Protein AF-A0A0A9XAF5-F1 (afdb_monomer_lite)

pLDDT: mean 71.27, std 23.62, range [24.81, 97.31]

Sequence (304 aa):
MGRDKKPELSSKPEKKDPKNDGVKITPSPKQASTSGTVNPAINHHNRAESVKTTGNSDVKIVGDQNMKDVVRELIDRNIALEVRSLAQQVAANNLTSRNYDSDDEDMSCGHWCEYVIVVVLSSILLVASLVLVLFWCLYYRKGYAWNDNLAQQFNLHPTLMITGFVFFSGFSMLLYRISRCCRRIYVKLLHTLFHTLAIPCVVLGFMAVLDFHNLADPPIPNFYSIHSWMGFVTMGSSLFSSWWASSVSCCFCAATALLLASEPLWSPFTPHSASPPSCWPLPPASPVSLRKPTPVWELEVFRN

Radius of gyration: 43.0 Å; chains: 1; bounding box: 98×84×115 Å

InterPro domains:
  IPR006593 Cytochrome b561/ferric reductase, transmembrane domain [PF03188] (156-250)
  IPR006593 Cytochrome b561/ferric reductase, transmembrane domain [PS50939] (121-304)
  IPR006593 Cytochrome b561/ferric reductase, transmembrane domain [SM00665] (156-262)
  IPR043205 Cytochrome b561/Cytochrome b reductase 1-like [PTHR10106] (116-252)

Foldseek 3Di:
DDDDDDDDDDDDDDDDDDDDDDDDDDDDDDDDDDDDDDDDDDDDDDDDDDDPPPPDVVVVVVVVVVVVVVVVVVVVVVVVVVVVVVVVVVVVVVVVVVVVVVVVVPCPPVNVVVLVCVLVVLLCVLVVQLVVLQCCLVPVQVAADCPPDLSRLLSLQVNLCSVQVPNLQSVLVSLVVVVPVDDVVVNVVSSLVSLVVSLVSLVSSVVSVVVSQCPDVVRHDPPPDPVNVVSVVVSVVSVVVNVVVVVVVVVVVVVVVVVVVPPDPPDDDDDDDDDDDDDDDDDDDDDDDPPDDDDPDPPPDPDD

Secondary structure (DSSP, 8-state):
-----------------------------------------------------TTSHHHHHHHHHHHHHHHHHHHHHHHHHHHHHHHHHHHHHHHHHHHHHHHHH---HHHHHHHHHHHHHHHHHHHHHHHHHHHIIIIIS----SSS-HHHHHHHHHHHHIIIIIIIHHHHHHHHHHTTTS-HHHHHHHHHHHHHHHHHHHHHHHHHHHHHHHHSSSPPPTT-SHHHHHHHHHHHHHHHHHHHHHHHHHHHHHHHHHHHHHS-S------------PPPPPPPPP-----------SS-SS--

Organism: Lygus hesperus (NCBI:txid30085)

Structure (mmCIF, N/CA/C/O backbone):
data_AF-A0A0A9XAF5-F1
#
_entry.id   AF-A0A0A9XAF5-F1
#
loop_
_atom_site.group_PDB
_atom_site.id
_atom_site.type_symbol
_atom_site.label_atom_id
_atom_site.label_alt_id
_atom_site.label_comp_id
_atom_site.label_asym_id
_atom_site.label_entity_id
_atom_site.label_seq_id
_atom_site.pdbx_PDB_ins_code
_atom_site.Cartn_x
_atom_site.Cartn_y
_atom_site.Cartn_z
_atom_site.occupancy
_atom_site.B_iso_or_equiv
_atom_site.auth_seq_id
_atom_site.auth_comp_id
_atom_site.auth_asym_id
_atom_site.auth_atom_id
_atom_site.pdbx_PDB_model_num
ATOM 1 N N . MET A 1 1 ? -29.138 50.306 24.658 1.00 43.44 1 MET A N 1
ATOM 2 C CA . MET A 1 1 ? -27.871 50.961 24.257 1.00 43.44 1 MET A CA 1
ATOM 3 C C . MET A 1 1 ? -27.559 50.492 22.840 1.00 43.44 1 MET A C 1
ATOM 5 O O . MET A 1 1 ? -27.545 49.294 22.651 1.00 43.44 1 MET A O 1
ATOM 9 N N . GLY A 1 2 ? -27.434 51.282 21.777 1.00 37.59 2 GLY A N 1
ATOM 10 C CA . GLY A 1 2 ? -26.976 52.659 21.652 1.00 37.59 2 GLY A CA 1
ATOM 11 C C . GLY A 1 2 ? -25.637 52.680 20.900 1.00 37.59 2 GLY A C 1
ATOM 12 O O . GLY A 1 2 ? -24.619 52.519 21.560 1.00 37.59 2 GLY A O 1
ATOM 13 N N . ARG A 1 3 ? -25.699 52.965 19.582 1.00 37.16 3 ARG A N 1
ATOM 14 C CA . ARG A 1 3 ? -24.637 53.454 18.662 1.00 37.16 3 ARG A CA 1
ATOM 15 C C . ARG A 1 3 ? -23.540 52.471 18.216 1.00 37.16 3 ARG A C 1
ATOM 17 O O . ARG A 1 3 ? -23.095 51.671 19.018 1.00 37.16 3 ARG A O 1
ATOM 24 N N . ASP A 1 4 ? -22.950 52.496 17.018 1.00 42.66 4 ASP A N 1
ATOM 25 C CA . ASP A 1 4 ? -23.182 53.084 15.682 1.00 42.66 4 ASP A CA 1
ATOM 26 C C . ASP A 1 4 ? -22.069 52.517 14.753 1.00 42.66 4 ASP A C 1
ATOM 28 O O . ASP A 1 4 ? -21.004 52.144 15.244 1.00 42.66 4 ASP A O 1
ATOM 32 N N . LYS A 1 5 ? -22.285 52.611 13.426 1.00 41.31 5 LYS A N 1
ATOM 33 C CA . LYS A 1 5 ? -21.316 52.663 12.293 1.00 41.31 5 LYS A CA 1
ATOM 34 C C . LYS A 1 5 ? -21.148 51.436 11.368 1.00 41.31 5 LYS A C 1
ATOM 36 O O . LYS A 1 5 ? -20.290 50.582 11.555 1.00 41.31 5 LYS A O 1
ATOM 41 N N . LYS A 1 6 ? -21.912 51.487 10.264 1.00 40.09 6 LYS A N 1
ATOM 42 C CA . LYS A 1 6 ? -21.519 51.170 8.859 1.00 40.09 6 LYS A CA 1
ATOM 43 C C . LYS A 1 6 ? -20.646 52.334 8.289 1.00 40.09 6 LYS A C 1
ATOM 45 O O . LYS A 1 6 ? -20.616 53.361 8.977 1.00 40.09 6 LYS A O 1
ATOM 50 N N . PRO A 1 7 ? -19.974 52.285 7.102 1.00 44.91 7 PRO A N 1
ATOM 51 C CA . PRO A 1 7 ? -20.455 51.845 5.762 1.00 44.91 7 PRO A CA 1
ATOM 52 C C . PRO A 1 7 ? -19.543 50.774 5.086 1.00 44.91 7 PRO A C 1
ATOM 54 O O . PRO A 1 7 ? -18.413 50.589 5.513 1.00 44.91 7 PRO A O 1
ATOM 57 N N . GLU A 1 8 ? -19.997 49.880 4.187 1.00 35.00 8 GLU A N 1
ATOM 58 C CA . GLU A 1 8 ? -20.311 50.069 2.740 1.00 35.00 8 GLU A CA 1
ATOM 59 C C . GLU A 1 8 ? -19.113 50.574 1.892 1.00 35.00 8 GLU A C 1
ATOM 61 O O . GLU A 1 8 ? -18.384 51.432 2.359 1.00 35.00 8 GLU A O 1
ATOM 66 N N . LEU A 1 9 ? -18.816 50.158 0.651 1.00 33.19 9 LEU A N 1
ATOM 67 C CA . LEU A 1 9 ? -19.528 49.396 -0.381 1.00 33.19 9 LEU A CA 1
ATOM 68 C C . LEU A 1 9 ? -18.537 49.031 -1.524 1.00 33.19 9 LEU A C 1
ATOM 70 O O . LEU A 1 9 ? -17.567 49.743 -1.755 1.00 33.19 9 LEU A O 1
ATOM 74 N N . SER A 1 10 ? -18.838 47.936 -2.233 1.00 33.25 10 SER A N 1
ATOM 75 C CA . SER A 1 10 ? -18.640 47.638 -3.671 1.00 33.25 10 SER A CA 1
ATOM 76 C C . SER A 1 10 ? -17.933 48.662 -4.583 1.00 33.25 10 SER A C 1
ATOM 78 O O . SER A 1 10 ? -18.283 49.838 -4.581 1.00 33.25 10 SER A O 1
ATOM 80 N N . SER A 1 11 ? -17.106 48.182 -5.525 1.00 31.55 11 SER A N 1
ATOM 81 C CA . SER A 1 11 ? -17.445 48.155 -6.973 1.00 31.55 11 SER A CA 1
ATOM 82 C C . SER A 1 11 ? -16.215 48.085 -7.902 1.00 31.55 11 SER A C 1
ATOM 84 O O . SER A 1 11 ? -15.205 48.750 -7.706 1.00 31.55 11 SER A O 1
ATOM 86 N N . LYS A 1 12 ? -16.334 47.256 -8.947 1.00 33.62 12 LYS A N 1
ATOM 87 C CA . LYS A 1 12 ? -15.539 47.247 -10.195 1.00 33.62 12 LYS A CA 1
ATOM 88 C C . LYS A 1 12 ? -16.190 48.253 -11.168 1.00 33.62 12 LYS A C 1
ATOM 90 O O . LYS A 1 12 ? -17.420 48.331 -11.122 1.00 33.62 12 LYS A O 1
ATOM 95 N N . PRO A 1 13 ? -15.461 49.004 -12.024 1.00 37.12 13 PRO A N 1
ATOM 96 C CA . PRO A 1 13 ? -15.330 48.672 -13.469 1.00 37.12 13 PRO A CA 1
ATOM 97 C C . PRO A 1 13 ? -13.999 49.187 -14.118 1.00 37.12 13 PRO A C 1
ATOM 99 O O . PRO A 1 13 ? -13.310 50.025 -13.558 1.00 37.12 13 PRO A O 1
ATOM 102 N N . GLU A 1 14 ? -13.418 48.512 -15.121 1.00 27.89 14 GLU A N 1
ATOM 103 C CA . GLU A 1 14 ? -13.452 48.784 -16.587 1.00 27.89 14 GLU A CA 1
ATOM 104 C C . GLU A 1 14 ? -12.518 49.897 -17.161 1.00 27.89 14 GLU A C 1
ATOM 106 O O . GLU A 1 14 ? -12.738 51.084 -16.968 1.00 27.89 14 GLU A O 1
ATOM 111 N N . LYS A 1 15 ? -11.500 49.442 -17.925 1.00 31.25 15 LYS A N 1
ATOM 112 C CA . LYS A 1 15 ? -10.934 49.898 -19.230 1.00 31.25 15 LYS A CA 1
ATOM 113 C C . LYS A 1 15 ? -10.822 51.404 -19.588 1.00 31.25 15 LYS A C 1
ATOM 115 O O . LYS A 1 15 ? -11.842 52.062 -19.767 1.00 31.25 15 LYS A O 1
ATOM 120 N N . LYS A 1 16 ? -9.600 51.859 -19.948 1.00 27.25 16 LYS A N 1
ATOM 121 C CA . LYS A 1 16 ? -9.284 52.744 -21.113 1.00 27.25 16 LYS A CA 1
ATOM 122 C C . LYS A 1 16 ? -7.779 53.095 -21.237 1.00 27.25 16 LYS A C 1
ATOM 124 O O . LYS A 1 16 ? -7.230 53.739 -20.353 1.00 27.25 16 LYS A O 1
ATOM 129 N N . ASP A 1 17 ? -7.172 52.746 -22.376 1.00 33.75 17 ASP A N 1
ATOM 130 C CA . ASP A 1 17 ? -6.086 53.500 -23.054 1.00 33.75 17 ASP A CA 1
ATOM 131 C C . ASP A 1 17 ? -6.634 54.880 -23.520 1.00 33.75 17 ASP A C 1
ATOM 133 O O . ASP A 1 17 ? -7.866 54.961 -23.647 1.00 33.75 17 ASP A O 1
ATOM 137 N N . PRO A 1 18 ? -5.849 55.954 -23.846 1.00 41.31 18 PRO A N 1
ATOM 138 C CA . PRO A 1 18 ? -4.670 55.920 -24.745 1.00 41.31 18 PRO A CA 1
ATOM 139 C C . PRO A 1 18 ? -3.571 57.019 -24.588 1.00 41.31 18 PRO A C 1
ATOM 141 O O . PRO A 1 18 ? -3.733 58.002 -23.873 1.00 41.31 18 PRO A O 1
ATOM 144 N N . LYS A 1 19 ? -2.523 56.912 -25.433 1.00 26.88 19 LYS A N 1
ATOM 145 C CA . LYS A 1 19 ? -2.050 57.931 -26.418 1.00 26.88 19 LYS A CA 1
ATOM 146 C C . LYS A 1 19 ? -0.573 58.386 -26.327 1.00 26.88 19 LYS A C 1
ATOM 148 O O . LYS A 1 19 ? -0.149 58.940 -25.328 1.00 26.88 19 LYS A O 1
ATOM 153 N N . ASN A 1 20 ? 0.088 58.216 -27.485 1.00 27.27 20 ASN A N 1
ATOM 154 C CA . ASN A 1 20 ? 1.187 58.957 -28.134 1.00 27.27 20 ASN A CA 1
ATOM 155 C C . ASN A 1 20 ? 2.346 59.520 -27.313 1.00 27.27 20 ASN A C 1
ATOM 157 O O . ASN A 1 20 ? 2.143 60.449 -26.553 1.00 27.27 20 ASN A O 1
ATOM 161 N N . ASP A 1 21 ? 3.553 59.197 -27.785 1.00 31.47 21 ASP A N 1
ATOM 162 C CA . ASP A 1 21 ? 4.415 60.206 -28.407 1.00 31.47 21 ASP A CA 1
ATOM 163 C C . ASP A 1 21 ? 5.063 59.625 -29.669 1.00 31.47 21 ASP A C 1
ATOM 165 O O . ASP A 1 21 ? 5.557 58.499 -29.686 1.00 31.47 21 ASP A O 1
ATOM 169 N N . GLY A 1 22 ? 5.027 60.389 -30.755 1.00 27.39 22 GLY A N 1
ATOM 170 C CA . GLY A 1 22 ? 5.736 60.081 -31.986 1.00 27.39 22 GLY A CA 1
ATOM 171 C C . GLY A 1 22 ? 6.333 61.354 -32.547 1.00 27.39 22 GLY A C 1
ATOM 172 O O . GLY A 1 22 ? 5.633 62.358 -32.602 1.00 27.39 22 GLY A O 1
ATOM 173 N N . VAL A 1 23 ? 7.583 61.302 -33.016 1.00 29.48 23 VAL A N 1
ATOM 174 C CA . VAL A 1 23 ? 8.125 62.256 -33.992 1.00 29.48 23 VAL A CA 1
ATOM 175 C C . VAL A 1 23 ? 9.086 61.533 -34.948 1.00 29.48 23 VAL A C 1
ATOM 177 O O . VAL A 1 23 ? 10.014 60.836 -34.552 1.00 29.48 23 VAL A O 1
ATOM 180 N N . LYS A 1 24 ? 8.768 61.714 -36.231 1.00 27.44 24 LYS A N 1
ATOM 181 C CA . LYS A 1 24 ? 9.405 61.321 -37.501 1.00 27.44 24 LYS A CA 1
ATOM 182 C C . LYS A 1 24 ? 10.643 62.216 -37.770 1.00 27.44 24 LYS A C 1
ATOM 184 O O . LYS A 1 24 ? 10.668 63.328 -37.261 1.00 27.44 24 LYS A O 1
ATOM 189 N N . ILE A 1 25 ? 11.640 61.814 -38.576 1.00 31.30 25 ILE A N 1
ATOM 190 C CA . ILE A 1 25 ? 11.987 62.386 -39.909 1.00 31.30 25 ILE A CA 1
ATOM 191 C C . ILE A 1 25 ? 13.329 61.786 -40.425 1.00 31.30 25 ILE A C 1
ATOM 193 O O . ILE A 1 25 ? 14.310 61.693 -39.699 1.00 31.30 25 ILE A O 1
ATOM 197 N N . THR A 1 26 ? 13.304 61.356 -41.693 1.00 28.20 26 THR A N 1
ATOM 198 C CA . THR A 1 26 ? 14.350 60.892 -42.654 1.00 28.20 26 THR A CA 1
ATOM 199 C C . THR A 1 26 ? 15.204 62.065 -43.234 1.00 28.20 26 THR A C 1
ATOM 201 O O . THR A 1 26 ? 14.999 63.167 -42.739 1.00 28.20 26 THR A O 1
ATOM 204 N N . PRO A 1 27 ? 15.982 62.018 -44.365 1.00 43.31 27 PRO A N 1
ATOM 205 C CA . PRO A 1 27 ? 16.733 60.971 -45.128 1.00 43.31 27 PRO A CA 1
ATOM 206 C C . PRO A 1 27 ? 18.178 61.374 -45.642 1.00 43.31 27 PRO A C 1
ATOM 208 O O . PRO A 1 27 ? 18.465 62.554 -45.758 1.00 43.31 27 PRO A O 1
ATOM 211 N N . SER A 1 28 ? 18.989 60.383 -46.104 1.00 24.81 28 SER A N 1
ATOM 212 C CA . SER A 1 28 ? 19.993 60.354 -47.243 1.00 24.81 28 SER A CA 1
ATOM 213 C C . SER A 1 28 ? 21.090 61.453 -47.429 1.00 24.81 28 SER A C 1
ATOM 215 O O . SER A 1 28 ? 21.065 62.451 -46.725 1.00 24.81 28 SER A O 1
ATOM 217 N N . PRO A 1 29 ? 21.992 61.424 -48.459 1.00 46.94 29 PRO A N 1
ATOM 218 C CA . PRO A 1 29 ? 22.657 60.350 -49.247 1.00 46.94 29 PRO A CA 1
ATOM 219 C C . PRO A 1 29 ? 24.188 60.615 -49.474 1.00 46.94 29 PRO A C 1
ATOM 221 O O . PRO A 1 29 ? 24.687 61.673 -49.103 1.00 46.94 29 PRO A O 1
ATOM 224 N N . LYS A 1 30 ? 24.924 59.732 -50.187 1.00 29.38 30 LYS A N 1
ATOM 225 C CA . LYS A 1 30 ? 25.698 60.083 -51.419 1.00 29.38 30 LYS A CA 1
ATOM 226 C C . LYS A 1 30 ? 26.533 58.928 -52.005 1.00 29.38 30 LYS A C 1
ATOM 228 O O . LYS A 1 30 ? 27.189 58.175 -51.298 1.00 29.38 30 LYS A O 1
ATOM 233 N N . GLN A 1 31 ? 26.479 58.865 -53.336 1.00 28.00 31 GLN A N 1
ATOM 234 C CA . GLN A 1 31 ? 27.231 58.031 -54.278 1.00 28.00 31 GLN A CA 1
ATOM 235 C C . GLN A 1 31 ? 28.601 58.639 -54.649 1.00 28.00 31 GLN A C 1
ATOM 237 O O . GLN A 1 31 ? 28.758 59.855 -54.561 1.00 28.00 31 GLN A O 1
ATOM 242 N N . ALA A 1 32 ? 29.500 57.817 -55.211 1.00 29.94 32 ALA A N 1
ATOM 243 C CA . ALA A 1 32 ? 30.400 58.129 -56.346 1.00 29.94 32 ALA A CA 1
ATOM 244 C C . ALA A 1 32 ? 30.964 56.782 -56.891 1.00 29.94 32 ALA A C 1
ATOM 246 O O . ALA A 1 32 ? 31.405 55.973 -56.083 1.00 29.94 32 ALA A O 1
ATOM 247 N N . SER A 1 33 ? 30.759 56.355 -58.155 1.00 27.59 33 SER A N 1
ATOM 248 C CA . SER A 1 33 ? 31.338 56.842 -59.442 1.00 27.59 33 SER A CA 1
ATOM 249 C C . SER A 1 33 ? 32.847 56.512 -59.523 1.00 27.59 33 SER A C 1
ATOM 251 O O . SER A 1 33 ? 33.536 56.803 -58.559 1.00 27.59 33 SER A O 1
ATOM 253 N N . THR A 1 34 ? 33.509 55.948 -60.551 1.00 29.53 34 THR A N 1
ATOM 254 C CA . THR A 1 34 ? 33.319 55.702 -62.012 1.00 29.53 34 THR A CA 1
ATOM 255 C C . THR A 1 34 ? 34.596 54.950 -62.498 1.00 29.53 34 THR A C 1
ATOM 257 O O . THR A 1 34 ? 35.648 55.184 -61.920 1.00 29.53 34 THR A O 1
ATOM 260 N N . SER A 1 35 ? 34.555 53.933 -63.378 1.00 26.83 35 SER A N 1
ATOM 261 C CA . SER A 1 35 ? 34.664 53.938 -64.868 1.00 26.83 35 SER A CA 1
ATOM 262 C C . SER A 1 35 ? 36.082 54.013 -65.499 1.00 26.83 35 SER A C 1
ATOM 264 O O . SER A 1 35 ? 36.915 54.791 -65.049 1.00 26.83 35 SER A O 1
ATOM 266 N N . GLY A 1 36 ? 36.285 53.256 -66.600 1.00 29.14 36 GLY A N 1
ATOM 267 C CA . GLY A 1 36 ? 37.385 53.337 -67.598 1.00 29.14 36 GLY A CA 1
ATOM 268 C C . GLY A 1 36 ? 38.156 52.007 -67.773 1.00 29.14 36 GLY A C 1
ATOM 269 O O . GLY A 1 36 ? 38.842 51.621 -66.840 1.00 29.14 36 GLY A O 1
ATOM 270 N N . THR A 1 37 ? 38.073 51.147 -68.807 1.00 27.89 37 THR A N 1
ATOM 271 C CA . THR A 1 37 ? 37.934 51.202 -70.291 1.00 27.89 37 THR A CA 1
ATOM 272 C C . THR A 1 37 ? 39.281 51.099 -71.064 1.00 27.89 37 THR A C 1
ATOM 274 O O . THR A 1 37 ? 39.934 52.106 -71.281 1.00 27.89 37 THR A O 1
ATOM 277 N N . VAL A 1 38 ? 39.624 49.867 -71.509 1.00 31.70 38 VAL A N 1
ATOM 278 C CA . VAL A 1 38 ? 39.952 49.414 -72.904 1.00 31.70 38 VAL A CA 1
ATOM 279 C C . VAL A 1 38 ? 41.310 49.754 -73.617 1.00 31.70 38 VAL A C 1
ATOM 281 O O . VAL A 1 38 ? 41.516 50.876 -74.057 1.00 31.70 38 VAL A O 1
ATOM 284 N N . ASN A 1 39 ? 42.082 48.671 -73.915 1.00 28.08 39 ASN A N 1
ATOM 285 C CA . ASN A 1 39 ? 42.810 48.268 -75.173 1.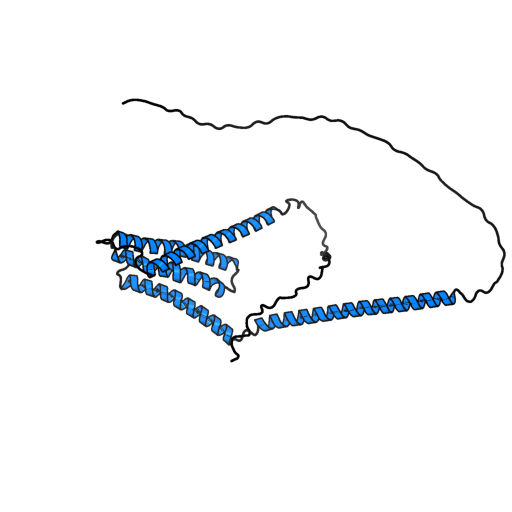00 28.08 39 ASN A CA 1
ATOM 286 C C . ASN A 1 39 ? 44.201 48.863 -75.606 1.00 28.08 39 ASN A C 1
ATOM 288 O O . ASN A 1 39 ? 44.679 49.784 -74.960 1.00 28.08 39 ASN A O 1
ATOM 292 N N . PRO A 1 40 ? 44.935 48.273 -76.608 1.00 55.22 40 PRO A N 1
ATOM 293 C CA . PRO A 1 40 ? 46.028 47.303 -76.383 1.00 55.22 40 PRO A CA 1
ATOM 294 C C . PRO A 1 40 ? 47.283 47.554 -77.288 1.00 55.22 40 PRO A C 1
ATOM 296 O O . PRO A 1 40 ? 47.420 48.609 -77.897 1.00 55.22 40 PRO A O 1
ATOM 299 N N . ALA A 1 41 ? 48.119 46.515 -77.454 1.00 28.73 41 ALA A N 1
ATOM 300 C CA . ALA A 1 41 ? 49.163 46.302 -78.478 1.00 28.73 41 ALA A CA 1
ATOM 301 C C . ALA A 1 41 ? 50.571 46.874 -78.212 1.00 28.73 41 ALA A C 1
ATOM 303 O O . ALA A 1 41 ? 50.743 48.053 -77.940 1.00 28.73 41 ALA A O 1
ATOM 304 N N . ILE A 1 42 ? 51.594 46.022 -78.377 1.00 33.56 42 ILE A N 1
ATOM 305 C CA . ILE A 1 42 ? 52.648 46.142 -79.404 1.00 33.56 42 ILE A CA 1
ATOM 306 C C . ILE A 1 42 ? 53.591 44.928 -79.315 1.00 33.56 42 ILE A C 1
ATOM 308 O O . ILE A 1 42 ? 53.911 44.409 -78.250 1.00 33.56 42 ILE A O 1
ATOM 312 N N . ASN A 1 43 ? 53.965 44.466 -80.500 1.00 32.53 43 ASN A N 1
ATOM 313 C CA . ASN A 1 43 ? 54.706 43.267 -80.858 1.00 32.53 43 ASN A CA 1
ATOM 314 C C . ASN A 1 43 ? 56.199 43.607 -80.994 1.00 32.53 43 ASN A C 1
ATOM 316 O O . ASN A 1 43 ? 56.486 44.614 -81.629 1.00 32.53 43 ASN A O 1
ATOM 320 N N . HIS A 1 44 ? 57.137 42.781 -80.517 1.00 34.50 44 HIS A N 1
ATOM 321 C CA . HIS A 1 44 ? 58.514 42.805 -81.031 1.00 34.50 44 HIS A CA 1
ATOM 322 C C . HIS A 1 44 ? 59.184 41.424 -80.994 1.00 34.50 44 HIS A C 1
ATOM 324 O O . HIS A 1 44 ? 59.257 40.752 -79.968 1.00 34.50 44 HIS A O 1
ATOM 330 N N . HIS A 1 45 ? 59.675 41.057 -82.179 1.00 33.44 45 HIS A N 1
ATOM 331 C CA . HIS A 1 45 ? 60.632 40.010 -82.519 1.00 33.44 45 HIS A CA 1
ATOM 332 C C . HIS A 1 45 ? 61.712 39.746 -81.464 1.00 33.44 45 HIS A C 1
ATOM 334 O O . HIS A 1 45 ? 62.324 40.694 -80.985 1.00 33.44 45 HIS A O 1
ATOM 340 N N . ASN A 1 46 ? 62.082 38.470 -81.285 1.00 34.97 46 ASN A N 1
ATOM 341 C CA . ASN A 1 46 ? 63.491 38.077 -81.328 1.00 34.97 46 ASN A CA 1
ATOM 342 C C . ASN A 1 46 ? 63.708 36.613 -81.733 1.00 34.97 46 ASN A C 1
ATOM 344 O O . ASN A 1 46 ? 62.850 35.744 -81.613 1.00 34.97 46 ASN A O 1
ATOM 348 N N . ARG A 1 47 ? 64.878 36.449 -82.337 1.00 30.72 47 ARG A N 1
ATOM 349 C CA . ARG A 1 47 ? 65.404 35.404 -83.209 1.00 30.72 47 ARG A CA 1
ATOM 350 C C . ARG A 1 47 ? 65.926 34.201 -82.421 1.00 30.72 47 ARG A C 1
ATOM 352 O O . ARG A 1 47 ? 66.344 34.331 -81.279 1.00 30.72 47 ARG A O 1
ATOM 359 N N . ALA A 1 48 ? 65.904 33.047 -83.082 1.00 34.41 48 ALA A N 1
ATOM 360 C CA . ALA A 1 48 ? 66.365 31.759 -82.589 1.00 34.41 48 ALA A CA 1
ATOM 361 C C . ALA A 1 48 ? 67.824 31.770 -82.099 1.00 34.41 48 ALA A C 1
ATOM 363 O O . ALA A 1 48 ? 68.729 32.080 -82.871 1.00 34.41 48 ALA A O 1
ATOM 364 N N . GLU A 1 49 ? 68.034 31.288 -80.874 1.00 37.53 49 GLU A N 1
ATOM 365 C CA . GLU A 1 49 ? 69.248 30.579 -80.478 1.00 37.53 49 GLU A CA 1
ATOM 366 C C . GLU A 1 49 ? 68.843 29.238 -79.859 1.00 37.53 49 GLU A C 1
ATOM 368 O O . GLU A 1 49 ? 68.222 29.152 -78.801 1.00 37.53 49 GLU A O 1
ATOM 373 N N . SER A 1 50 ? 69.165 28.167 -80.582 1.00 41.53 50 SER A N 1
ATOM 374 C CA . SER A 1 50 ? 69.107 26.790 -80.108 1.00 41.53 50 SER A CA 1
ATOM 375 C C . SER A 1 50 ? 70.202 26.589 -79.057 1.00 41.53 50 SER A C 1
ATOM 377 O O . SER A 1 50 ? 71.319 26.195 -79.392 1.00 41.53 50 SER A O 1
ATOM 379 N N . VAL A 1 51 ? 69.878 26.815 -77.785 1.00 39.94 51 VAL A N 1
ATOM 380 C CA . VAL A 1 51 ? 70.643 26.274 -76.655 1.00 39.94 51 VAL A CA 1
ATOM 381 C C . VAL A 1 51 ? 69.864 25.092 -76.099 1.00 39.94 51 VAL A C 1
ATOM 383 O O . VAL A 1 51 ? 68.762 25.223 -75.573 1.00 39.94 51 VAL A O 1
ATOM 386 N N . LYS A 1 52 ? 70.443 23.905 -76.261 1.00 45.03 52 LYS A N 1
ATOM 387 C CA . LYS A 1 52 ? 69.911 22.630 -75.790 1.00 45.03 52 LYS A CA 1
ATOM 388 C C . LYS A 1 52 ? 69.976 22.597 -74.254 1.00 45.03 52 LYS A C 1
ATOM 390 O O . LYS A 1 52 ? 70.942 22.101 -73.689 1.00 45.03 52 LYS A O 1
ATOM 395 N N . THR A 1 53 ? 68.964 23.117 -73.561 1.00 42.00 53 THR A N 1
ATOM 396 C CA . THR A 1 53 ? 68.786 22.929 -72.109 1.00 42.00 53 THR A CA 1
ATOM 397 C C . THR A 1 53 ? 68.057 21.615 -71.816 1.00 42.00 53 THR A C 1
ATOM 399 O O . THR A 1 53 ? 67.021 21.579 -71.159 1.00 42.00 53 THR A O 1
ATOM 402 N N . THR A 1 54 ? 68.610 20.493 -72.281 1.00 47.44 54 THR A N 1
ATOM 403 C CA . THR A 1 54 ? 68.229 19.170 -71.756 1.00 47.44 54 THR A CA 1
ATOM 404 C C . THR A 1 54 ? 68.907 19.019 -70.400 1.00 47.44 54 THR A C 1
ATOM 406 O O . THR A 1 54 ? 70.093 18.712 -70.335 1.00 47.44 54 THR A O 1
ATOM 409 N N . GLY A 1 55 ? 68.194 19.330 -69.320 1.00 48.03 55 GLY A N 1
ATOM 410 C CA . GLY A 1 55 ? 68.739 19.146 -67.973 1.00 48.03 55 GLY A CA 1
ATOM 411 C C . GLY A 1 55 ? 67.928 19.725 -66.818 1.00 48.03 55 GLY A C 1
ATOM 412 O O . GLY A 1 55 ? 68.159 19.318 -65.687 1.00 48.03 55 GLY A O 1
ATOM 413 N N . ASN A 1 56 ? 66.967 20.628 -67.055 1.00 46.16 56 ASN A N 1
ATOM 414 C CA . ASN A 1 56 ? 66.189 21.234 -65.958 1.00 46.16 56 ASN A CA 1
ATOM 415 C C . ASN A 1 56 ? 64.702 20.825 -65.935 1.00 46.16 56 ASN A C 1
ATOM 417 O O . ASN A 1 56 ? 64.084 20.792 -64.874 1.00 46.16 56 ASN A O 1
ATOM 421 N N . SER A 1 57 ? 64.113 20.473 -67.082 1.00 53.16 57 SER A N 1
ATOM 422 C CA . SER A 1 57 ? 62.738 19.956 -67.144 1.00 53.16 57 SER A CA 1
ATOM 423 C C . SER A 1 57 ? 62.638 18.549 -66.559 1.00 53.16 57 SER A C 1
ATOM 425 O O . SER A 1 57 ? 61.763 18.300 -65.741 1.00 53.16 57 SER A O 1
ATOM 427 N N . ASP A 1 58 ? 63.569 17.655 -66.892 1.00 52.12 58 ASP A N 1
ATOM 428 C CA . ASP A 1 58 ? 63.492 16.245 -66.485 1.00 52.12 58 ASP A CA 1
ATOM 429 C C . ASP A 1 58 ? 63.690 16.060 -64.973 1.00 52.12 58 ASP A C 1
ATOM 431 O O . ASP A 1 58 ? 62.971 15.288 -64.345 1.00 52.12 58 ASP A O 1
ATOM 435 N N . VAL A 1 59 ? 64.572 16.846 -64.346 1.00 54.88 59 VAL A N 1
ATOM 436 C CA . VAL A 1 59 ? 64.774 16.837 -62.884 1.00 54.88 59 VAL A CA 1
ATOM 437 C C . VAL A 1 59 ? 63.532 17.351 -62.143 1.00 54.88 59 VAL A C 1
ATOM 439 O O . VAL A 1 59 ? 63.159 16.813 -61.101 1.00 54.88 59 VAL A O 1
ATOM 442 N N . LYS A 1 60 ? 62.844 18.359 -62.693 1.00 54.41 60 LYS A N 1
ATOM 443 C CA . LYS A 1 60 ? 61.627 18.922 -62.094 1.00 54.41 60 LYS A CA 1
ATOM 444 C C . LYS A 1 60 ? 60.415 17.999 -62.260 1.00 54.41 60 LYS A C 1
ATOM 446 O O . LYS A 1 60 ? 59.615 17.894 -61.337 1.00 54.41 60 LYS A O 1
ATOM 451 N N . ILE A 1 61 ? 60.302 17.306 -63.397 1.00 57.50 61 ILE A N 1
ATOM 452 C CA . ILE A 1 61 ? 59.246 16.315 -63.663 1.00 57.50 61 ILE A CA 1
ATOM 453 C C . ILE A 1 61 ? 59.439 15.057 -62.804 1.00 57.50 61 ILE A C 1
ATOM 455 O O . ILE A 1 61 ? 58.471 14.561 -62.234 1.00 57.50 61 ILE A O 1
ATOM 459 N N . VAL A 1 62 ? 60.677 14.580 -62.632 1.00 59.94 62 VAL A N 1
ATOM 460 C CA . VAL A 1 62 ? 60.990 13.450 -61.736 1.00 59.94 62 VAL A CA 1
ATOM 461 C C . VAL A 1 62 ? 60.750 13.817 -60.266 1.00 59.94 62 VAL A C 1
ATOM 463 O O . VAL A 1 62 ? 60.183 13.016 -59.526 1.00 59.94 62 VAL A O 1
ATOM 466 N N . GLY A 1 63 ? 61.105 15.035 -59.843 1.00 61.62 63 GLY A N 1
ATOM 467 C CA . GLY A 1 63 ? 60.810 15.527 -58.492 1.00 61.62 63 GLY A CA 1
ATOM 468 C C . GLY A 1 63 ? 59.307 15.657 -58.203 1.00 61.62 63 GLY A C 1
ATOM 469 O O . GLY A 1 63 ? 58.855 15.274 -57.126 1.00 61.62 63 GLY A O 1
ATOM 470 N N . ASP A 1 64 ? 58.526 16.141 -59.173 1.00 63.91 64 ASP A N 1
ATOM 471 C CA . ASP A 1 64 ? 57.065 16.274 -59.065 1.00 63.91 64 ASP A CA 1
ATOM 472 C C . ASP A 1 64 ? 56.352 14.911 -59.069 1.00 63.91 64 ASP A C 1
ATOM 474 O O . ASP A 1 64 ? 55.396 14.702 -58.321 1.00 63.91 64 ASP A O 1
ATOM 478 N N . GLN A 1 65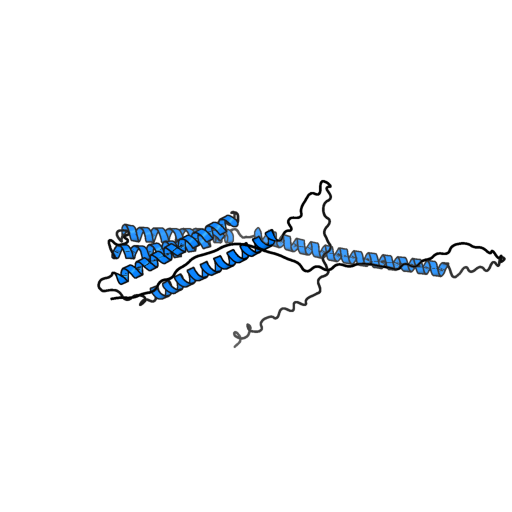 ? 56.847 13.948 -59.851 1.00 69.62 65 GLN A N 1
ATOM 479 C CA . GLN A 1 65 ? 56.303 12.592 -59.870 1.00 69.62 65 GLN A CA 1
ATOM 480 C C . GLN A 1 65 ? 56.606 11.839 -58.567 1.00 69.62 65 GLN A C 1
ATOM 482 O O . GLN A 1 65 ? 55.692 11.285 -57.963 1.00 69.62 65 GLN A O 1
ATOM 487 N N . ASN A 1 66 ? 57.839 11.928 -58.062 1.00 79.06 66 ASN A N 1
ATOM 488 C CA . ASN A 1 66 ? 58.219 11.335 -56.779 1.00 79.06 66 ASN A CA 1
ATOM 489 C C . ASN A 1 66 ? 57.417 11.938 -55.606 1.00 79.06 66 ASN A C 1
ATOM 491 O O . ASN A 1 66 ? 57.015 11.230 -54.687 1.00 79.06 66 ASN A O 1
ATOM 495 N N . MET A 1 67 ? 57.117 13.242 -55.651 1.00 80.62 67 MET A N 1
ATOM 496 C CA . MET A 1 67 ? 56.262 13.896 -54.655 1.00 80.62 67 MET A CA 1
ATOM 497 C C . MET A 1 67 ? 54.809 13.406 -54.726 1.00 80.62 67 MET A C 1
ATOM 499 O O . MET A 1 67 ? 54.198 13.160 -53.686 1.00 80.62 67 MET A O 1
ATOM 503 N N . LYS A 1 68 ? 54.249 13.225 -55.928 1.00 77.94 68 LYS A N 1
ATOM 504 C CA . LYS A 1 68 ? 52.907 12.646 -56.109 1.00 77.94 68 LYS A CA 1
ATOM 505 C C . LYS A 1 68 ? 52.829 11.222 -55.570 1.00 77.94 68 LYS A C 1
ATOM 507 O O . LYS A 1 68 ? 51.821 10.876 -54.959 1.00 77.94 68 LYS A O 1
ATOM 512 N N . ASP A 1 69 ? 53.878 10.433 -55.758 1.00 85.75 69 ASP A N 1
ATOM 513 C CA . ASP A 1 69 ? 53.935 9.051 -55.286 1.00 85.75 69 ASP A CA 1
ATOM 514 C C . ASP A 1 69 ? 53.996 8.994 -53.750 1.00 85.75 69 ASP A C 1
ATOM 516 O O . ASP A 1 69 ? 53.231 8.253 -53.134 1.00 85.75 69 ASP A O 1
ATOM 520 N N . VAL A 1 70 ? 54.779 9.874 -53.114 1.00 85.62 70 VAL A N 1
ATOM 521 C CA . VAL A 1 70 ? 54.804 10.023 -51.645 1.00 85.62 70 VAL A CA 1
ATOM 522 C C . VAL A 1 70 ? 53.452 10.490 -51.098 1.00 85.62 70 VAL A C 1
ATOM 524 O O . VAL A 1 70 ? 52.980 9.974 -50.087 1.00 85.62 70 VAL A O 1
ATOM 527 N N . VAL A 1 71 ? 52.795 11.449 -51.758 1.00 85.06 71 VAL A N 1
ATOM 528 C CA . VAL A 1 71 ? 51.468 11.932 -51.342 1.00 85.06 71 VAL A CA 1
ATOM 529 C C . VAL A 1 71 ? 50.418 10.827 -51.466 1.00 85.06 71 VAL A C 1
ATOM 531 O O . VAL A 1 71 ? 49.612 10.662 -50.552 1.00 85.06 71 VAL A O 1
ATOM 534 N N . ARG A 1 72 ? 50.442 10.029 -52.540 1.00 86.50 72 ARG A N 1
ATOM 535 C CA . ARG A 1 72 ? 49.560 8.859 -52.690 1.00 86.50 72 ARG A CA 1
ATOM 536 C C . ARG A 1 72 ? 49.810 7.829 -51.594 1.00 86.50 72 ARG A C 1
ATOM 538 O O . ARG A 1 72 ? 48.858 7.396 -50.958 1.00 86.50 72 ARG A O 1
ATOM 545 N N . GLU A 1 73 ? 51.071 7.528 -51.294 1.00 90.00 73 GLU A N 1
ATOM 546 C CA . GLU A 1 73 ? 51.434 6.585 -50.232 1.00 90.00 73 GLU A CA 1
ATOM 547 C C . GLU A 1 73 ? 50.998 7.078 -48.839 1.00 90.00 73 GLU A C 1
ATOM 549 O O . GLU A 1 73 ? 50.589 6.292 -47.985 1.00 90.00 73 GLU A O 1
ATOM 554 N N . LEU A 1 74 ? 51.064 8.388 -48.583 1.00 86.06 74 LEU A N 1
ATOM 555 C CA . LEU A 1 74 ? 50.573 8.989 -47.339 1.00 86.06 74 LEU A CA 1
ATOM 556 C C . LEU A 1 74 ? 49.044 8.939 -47.240 1.00 86.06 74 LEU A C 1
ATOM 558 O O . LEU A 1 74 ? 48.520 8.619 -46.173 1.00 86.06 74 LEU A O 1
ATOM 562 N N . ILE A 1 75 ? 48.337 9.210 -48.338 1.00 90.44 75 ILE A N 1
ATOM 563 C CA . ILE A 1 75 ? 46.873 9.120 -48.403 1.00 90.44 75 ILE A CA 1
ATOM 564 C C . ILE A 1 75 ? 46.419 7.672 -48.188 1.00 90.44 75 ILE A C 1
ATOM 566 O O . ILE A 1 75 ? 45.556 7.430 -47.346 1.00 90.44 75 ILE A O 1
ATOM 570 N N . ASP A 1 76 ? 47.047 6.708 -48.863 1.00 92.94 76 ASP A N 1
ATOM 571 C CA . ASP A 1 76 ? 46.729 5.284 -48.722 1.00 92.94 76 ASP A CA 1
ATOM 572 C C . ASP A 1 76 ? 46.978 4.795 -47.291 1.00 92.94 76 ASP A C 1
ATOM 574 O O . ASP A 1 76 ? 46.164 4.059 -46.727 1.00 92.94 76 ASP A O 1
ATOM 578 N N . ARG A 1 77 ? 48.063 5.256 -46.653 1.00 89.56 77 ARG A N 1
ATOM 579 C CA . ARG A 1 77 ? 48.332 4.968 -45.237 1.00 89.56 77 ARG A CA 1
ATOM 580 C C . ARG A 1 77 ? 47.292 5.589 -44.308 1.00 89.56 77 ARG A C 1
ATOM 582 O O . ARG A 1 77 ? 46.854 4.906 -43.385 1.00 89.56 77 ARG A O 1
ATOM 589 N N . ASN A 1 78 ? 46.871 6.832 -44.540 1.00 91.56 78 ASN A N 1
ATOM 590 C CA . ASN A 1 78 ? 45.849 7.478 -43.713 1.00 91.56 78 ASN A CA 1
ATOM 591 C C . ASN A 1 78 ? 44.498 6.755 -43.816 1.00 91.56 78 ASN A C 1
ATOM 593 O O . ASN A 1 78 ? 43.899 6.412 -42.799 1.00 91.56 78 ASN A O 1
ATOM 597 N N . ILE A 1 79 ? 44.069 6.432 -45.039 1.00 92.75 79 ILE A N 1
ATOM 598 C CA . ILE A 1 79 ? 42.829 5.685 -45.285 1.00 92.75 79 ILE A CA 1
ATOM 599 C C . ILE A 1 79 ? 42.909 4.296 -44.644 1.00 92.75 79 ILE A C 1
ATOM 601 O O . ILE A 1 79 ? 41.975 3.868 -43.970 1.00 92.75 79 ILE A O 1
ATOM 605 N N . ALA A 1 80 ? 44.034 3.589 -44.786 1.00 91.88 80 ALA A N 1
ATOM 606 C CA . ALA A 1 80 ? 44.208 2.277 -44.169 1.00 91.88 80 ALA A CA 1
ATOM 607 C C . ALA A 1 80 ? 44.146 2.331 -42.631 1.00 91.88 80 ALA A C 1
ATOM 609 O O . ALA A 1 80 ? 43.641 1.394 -42.008 1.00 91.88 80 ALA A O 1
ATOM 610 N N . LEU A 1 81 ? 44.639 3.406 -42.007 1.00 92.31 81 LEU A N 1
ATOM 611 C CA . LEU A 1 81 ? 44.543 3.608 -40.559 1.00 92.31 81 LEU A CA 1
ATOM 612 C C . LEU A 1 81 ? 43.104 3.894 -40.111 1.00 92.31 81 LEU A C 1
ATOM 614 O O . LEU A 1 81 ? 42.659 3.310 -39.122 1.00 92.31 81 LEU A O 1
ATOM 618 N N . GLU A 1 82 ? 42.361 4.716 -40.852 1.00 92.31 82 GLU A N 1
ATOM 619 C CA . GLU A 1 82 ? 40.943 4.989 -40.579 1.00 92.31 82 GLU A CA 1
ATOM 620 C C . GLU A 1 82 ? 40.071 3.741 -40.756 1.00 92.31 82 GLU A C 1
ATOM 622 O O . GLU A 1 82 ? 39.240 3.426 -39.908 1.00 92.31 82 GLU A O 1
ATOM 627 N N . VAL A 1 83 ? 40.297 2.957 -41.811 1.00 92.94 83 VAL A N 1
ATOM 628 C CA . VAL A 1 83 ? 39.565 1.701 -42.028 1.00 92.94 83 VAL A CA 1
ATOM 629 C C . VAL A 1 83 ? 39.833 0.709 -40.894 1.00 92.94 83 VAL A C 1
ATOM 631 O O . VAL A 1 83 ? 38.910 0.039 -40.427 1.00 92.94 83 VAL A O 1
ATOM 634 N N . ARG A 1 84 ? 41.076 0.629 -40.401 1.00 93.31 84 ARG A N 1
ATOM 635 C CA . ARG A 1 84 ? 41.426 -0.233 -39.261 1.00 93.31 84 ARG A CA 1
ATOM 636 C C . ARG A 1 84 ? 40.757 0.221 -37.966 1.00 93.31 84 ARG A C 1
ATOM 638 O O . ARG A 1 84 ? 40.259 -0.634 -37.236 1.00 93.31 84 ARG A O 1
ATOM 645 N N . SER A 1 85 ? 40.710 1.525 -37.687 1.00 93.44 85 SER A N 1
ATOM 646 C CA . SER A 1 85 ? 40.069 2.041 -36.470 1.00 93.44 85 SER A CA 1
ATOM 647 C C . SER A 1 85 ? 38.553 1.816 -36.489 1.00 93.44 85 SER A C 1
ATOM 649 O O . SER A 1 85 ? 37.989 1.352 -35.497 1.00 93.44 85 SER A O 1
ATOM 651 N N . LEU A 1 86 ? 37.906 2.032 -37.639 1.00 92.75 86 LEU A N 1
ATOM 652 C CA . LEU A 1 86 ? 36.484 1.747 -37.831 1.00 92.75 86 LEU A CA 1
ATOM 653 C C . LEU A 1 86 ? 36.186 0.251 -37.705 1.00 92.75 86 LEU A C 1
ATOM 655 O O . LEU A 1 86 ? 35.239 -0.127 -37.019 1.00 92.75 86 LEU A O 1
ATOM 659 N N . ALA A 1 87 ? 37.013 -0.616 -38.297 1.00 92.75 87 ALA A N 1
ATOM 660 C CA . ALA A 1 87 ? 36.855 -2.064 -38.169 1.00 92.75 87 ALA A CA 1
ATOM 661 C C . ALA A 1 87 ? 36.967 -2.529 -36.706 1.00 92.75 87 ALA A C 1
ATOM 663 O O . ALA A 1 87 ? 36.173 -3.358 -36.260 1.00 92.75 87 ALA A O 1
ATOM 664 N N . GLN A 1 88 ? 37.904 -1.963 -35.938 1.00 92.62 88 GLN A N 1
ATOM 665 C CA . GLN A 1 88 ? 38.038 -2.239 -34.505 1.00 92.62 88 GLN A CA 1
ATOM 666 C C . GLN A 1 88 ? 36.828 -1.743 -33.705 1.00 92.62 88 GLN A C 1
ATOM 668 O O . GLN A 1 88 ? 36.343 -2.463 -32.834 1.00 92.62 88 GLN A O 1
ATOM 673 N N . GLN A 1 89 ? 36.306 -0.554 -34.014 1.00 90.12 89 GLN A N 1
ATOM 674 C CA . GLN A 1 89 ? 35.125 -0.006 -33.345 1.00 90.12 89 GLN A CA 1
ATOM 675 C C . GLN A 1 89 ? 33.867 -0.834 -33.638 1.00 90.12 89 GLN A C 1
ATOM 677 O O . GLN A 1 89 ? 33.104 -1.140 -32.725 1.00 90.12 89 GLN A O 1
ATOM 682 N N . VAL A 1 90 ? 33.669 -1.253 -34.890 1.00 92.12 90 VAL A N 1
ATOM 683 C CA . VAL A 1 90 ? 32.554 -2.126 -35.283 1.00 92.12 90 VAL A CA 1
ATOM 684 C C . VAL A 1 90 ? 32.672 -3.493 -34.611 1.00 92.12 90 VAL A C 1
ATOM 686 O O . VAL A 1 90 ? 31.681 -3.999 -34.089 1.00 92.12 90 VAL A O 1
ATOM 689 N N . ALA A 1 91 ? 33.872 -4.077 -34.556 1.00 91.81 91 ALA A N 1
ATOM 690 C CA . ALA A 1 91 ? 34.100 -5.336 -33.851 1.00 91.81 91 ALA A CA 1
ATOM 691 C C . ALA A 1 91 ? 33.810 -5.212 -32.345 1.00 91.81 91 ALA A C 1
ATOM 693 O O . ALA A 1 91 ? 33.134 -6.075 -31.786 1.00 91.81 91 ALA A O 1
ATOM 694 N N . ALA A 1 92 ? 34.252 -4.126 -31.704 1.00 86.94 92 ALA A N 1
ATOM 695 C CA . ALA A 1 92 ? 33.976 -3.855 -30.295 1.00 86.94 92 ALA A CA 1
ATOM 696 C C . ALA A 1 92 ? 32.470 -3.669 -30.033 1.00 86.94 92 ALA A C 1
ATOM 698 O O . ALA A 1 92 ? 31.919 -4.285 -29.120 1.00 86.94 92 ALA A O 1
ATOM 699 N N . ASN A 1 93 ? 31.777 -2.891 -30.868 1.00 84.81 93 ASN A N 1
ATOM 700 C CA . ASN A 1 93 ? 30.331 -2.683 -30.764 1.00 84.81 93 ASN A CA 1
ATOM 701 C C . ASN A 1 93 ? 29.556 -3.994 -30.956 1.00 84.81 93 ASN A C 1
ATOM 703 O O . ASN A 1 93 ? 28.647 -4.283 -30.183 1.00 84.81 93 ASN A O 1
ATOM 707 N N . ASN A 1 94 ? 29.953 -4.824 -31.925 1.00 84.81 94 ASN A N 1
ATOM 708 C CA . ASN A 1 94 ? 29.341 -6.133 -32.158 1.00 84.81 94 ASN A CA 1
ATOM 709 C C . ASN A 1 94 ? 29.576 -7.103 -30.994 1.00 84.81 94 ASN A C 1
ATOM 711 O O . ASN A 1 94 ? 28.656 -7.819 -30.620 1.00 84.81 94 ASN A O 1
ATOM 715 N N . LEU A 1 95 ? 30.769 -7.124 -30.395 1.00 78.62 95 LEU A N 1
ATOM 716 C CA . LEU A 1 95 ? 31.047 -7.920 -29.192 1.00 78.62 95 LEU A CA 1
ATOM 717 C C . LEU A 1 95 ? 30.187 -7.472 -28.011 1.00 78.62 95 LEU A C 1
ATOM 719 O O . LEU A 1 95 ? 29.597 -8.304 -27.333 1.00 78.62 95 LEU A O 1
ATOM 723 N N . THR A 1 96 ? 30.070 -6.161 -27.801 1.00 75.31 96 THR A N 1
ATOM 724 C CA . THR A 1 96 ? 29.261 -5.599 -26.711 1.00 75.31 96 THR A CA 1
ATOM 725 C C . THR A 1 96 ? 27.777 -5.903 -26.917 1.00 75.31 96 THR A C 1
ATOM 727 O O . THR A 1 96 ? 27.097 -6.301 -25.978 1.00 75.31 96 THR A O 1
ATOM 730 N N . SER A 1 97 ? 27.288 -5.779 -28.155 1.00 71.31 97 SER A N 1
ATOM 731 C CA . SER A 1 97 ? 25.908 -6.113 -28.515 1.00 71.31 97 SER A CA 1
ATOM 732 C C . SER A 1 97 ? 25.621 -7.602 -28.356 1.00 71.31 97 SER A C 1
ATOM 734 O O . SER A 1 97 ? 24.564 -7.949 -27.852 1.00 71.31 97 SER A O 1
ATOM 736 N N . ARG A 1 98 ? 26.554 -8.476 -28.759 1.00 67.94 98 ARG A N 1
ATOM 737 C CA . ARG A 1 98 ? 26.416 -9.928 -28.585 1.00 67.94 98 ARG A CA 1
ATOM 738 C C . ARG A 1 98 ? 26.416 -10.318 -27.114 1.00 67.94 98 ARG A C 1
ATOM 740 O O . ARG A 1 98 ? 25.583 -11.126 -26.751 1.00 67.94 98 ARG A O 1
ATOM 747 N N . ASN A 1 99 ? 27.296 -9.727 -26.301 1.00 64.88 99 ASN A N 1
ATOM 748 C CA . ASN A 1 99 ? 27.351 -9.985 -24.861 1.00 64.88 99 ASN A CA 1
ATOM 749 C C . ASN A 1 99 ? 26.052 -9.560 -24.157 1.00 64.88 99 ASN A C 1
ATOM 751 O O . ASN A 1 99 ? 25.543 -10.314 -23.341 1.00 64.88 99 ASN A O 1
ATOM 755 N N . TYR A 1 100 ? 25.491 -8.398 -24.512 1.00 60.31 100 TYR A N 1
ATOM 756 C CA . TYR A 1 100 ? 24.216 -7.927 -23.958 1.00 60.31 100 TYR A CA 1
ATOM 757 C C . TYR A 1 100 ? 23.046 -8.861 -24.306 1.00 60.31 100 TYR A C 1
ATOM 759 O O . TYR A 1 100 ? 22.255 -9.202 -23.436 1.00 60.31 100 TYR A O 1
ATOM 767 N N . ASP A 1 101 ? 22.972 -9.307 -25.563 1.00 58.53 101 ASP A N 1
ATOM 768 C CA . ASP A 1 101 ? 21.923 -10.217 -26.044 1.00 58.53 101 ASP A CA 1
ATOM 769 C C . ASP A 1 101 ? 22.054 -11.616 -25.408 1.00 58.53 101 ASP A C 1
ATOM 771 O O . ASP A 1 101 ? 21.059 -12.232 -25.039 1.00 58.53 101 ASP A O 1
ATOM 775 N N . SER A 1 102 ? 23.285 -12.104 -25.195 1.00 58.12 102 SER A N 1
ATOM 776 C CA . SER A 1 102 ? 23.521 -13.366 -24.480 1.00 58.12 102 SER A CA 1
ATOM 777 C C . SER A 1 102 ? 23.255 -13.275 -22.976 1.00 58.12 102 SER A C 1
ATOM 779 O O . SER A 1 102 ? 22.737 -14.231 -22.418 1.00 58.12 102 SER A O 1
ATOM 781 N N . ASP A 1 103 ? 23.528 -12.145 -22.312 1.00 58.03 103 ASP A N 1
ATOM 782 C CA . ASP A 1 103 ? 23.233 -11.980 -20.877 1.00 58.03 103 ASP A CA 1
ATOM 783 C C . ASP A 1 103 ? 21.712 -12.002 -20.587 1.00 58.03 103 ASP A C 1
ATOM 785 O O . ASP A 1 103 ? 21.290 -12.453 -19.517 1.00 58.03 103 ASP A O 1
ATOM 789 N N . ASP A 1 104 ? 20.881 -11.548 -21.536 1.00 59.25 104 ASP A N 1
ATOM 790 C CA . ASP A 1 104 ? 19.414 -11.605 -21.442 1.00 59.25 104 ASP A CA 1
ATOM 791 C C . ASP A 1 104 ? 18.853 -13.017 -21.748 1.00 59.25 104 ASP A C 1
ATOM 793 O O . ASP A 1 104 ? 17.852 -13.425 -21.145 1.00 59.25 104 ASP A O 1
ATOM 797 N N . GLU A 1 105 ? 19.504 -13.787 -22.631 1.00 58.59 105 GLU A N 1
ATOM 798 C CA . GLU A 1 105 ? 19.145 -15.180 -22.968 1.00 58.59 105 GLU A CA 1
ATOM 799 C C . GLU A 1 105 ? 19.665 -16.200 -21.928 1.00 58.59 105 GLU A C 1
ATOM 801 O O . GLU A 1 105 ? 18.993 -17.192 -21.636 1.00 58.59 105 GLU A O 1
ATOM 806 N N . ASP A 1 106 ? 20.807 -15.925 -21.288 1.00 54.66 106 ASP A N 1
ATOM 807 C CA . ASP A 1 106 ? 21.457 -16.770 -20.273 1.00 54.66 106 ASP A CA 1
ATOM 808 C C . ASP A 1 106 ? 20.971 -16.475 -18.846 1.00 54.66 106 ASP A C 1
ATOM 810 O O . ASP A 1 106 ? 21.622 -16.820 -17.848 1.00 54.66 106 ASP A O 1
ATOM 814 N N . MET A 1 107 ? 19.780 -15.887 -18.703 1.00 58.28 107 MET A N 1
ATOM 815 C CA . MET A 1 107 ? 19.067 -15.903 -17.433 1.00 58.28 107 MET A CA 1
ATOM 816 C C . MET A 1 107 ? 18.655 -17.339 -17.113 1.00 58.28 107 MET A C 1
ATOM 818 O O . MET A 1 107 ? 17.528 -17.759 -17.370 1.00 58.28 107 MET A O 1
ATOM 822 N N . SER A 1 108 ? 19.611 -18.083 -16.546 1.00 63.72 108 SER A N 1
ATOM 823 C CA . SER A 1 108 ? 19.506 -19.466 -16.097 1.00 63.72 108 SER A CA 1
ATOM 824 C C . SER A 1 108 ? 18.099 -19.744 -15.590 1.00 63.72 108 SER A C 1
ATOM 826 O O . SER A 1 108 ? 17.602 -19.035 -14.709 1.00 63.72 108 SER A O 1
ATOM 828 N N . CYS A 1 109 ? 17.452 -20.774 -16.141 1.00 64.88 109 CYS A N 1
ATOM 829 C CA . CYS A 1 109 ? 16.092 -21.176 -15.777 1.00 64.88 109 CYS A CA 1
ATOM 830 C C . CYS A 1 109 ? 15.892 -21.234 -14.248 1.00 64.88 109 CYS A C 1
ATOM 832 O O . CYS A 1 109 ? 14.796 -20.968 -13.761 1.00 64.88 109 CYS A O 1
ATOM 834 N N . GLY A 1 110 ? 16.960 -21.513 -13.487 1.00 73.88 110 GLY A N 1
ATOM 835 C CA . GLY A 1 110 ? 16.985 -21.427 -12.027 1.00 73.88 110 GLY A CA 1
ATOM 836 C C . GLY A 1 110 ? 16.676 -20.030 -11.473 1.00 73.88 110 GLY A C 1
ATOM 837 O O . GLY A 1 110 ? 15.772 -19.907 -10.654 1.00 73.88 110 GLY A O 1
ATOM 838 N N . HIS A 1 111 ? 17.346 -18.975 -11.945 1.00 81.31 111 HIS A N 1
ATOM 839 C CA . HIS A 1 111 ? 17.112 -17.595 -11.493 1.00 81.31 111 HIS A CA 1
ATOM 840 C C . HIS A 1 111 ? 15.731 -17.071 -11.907 1.00 81.31 111 HIS A C 1
ATOM 842 O O . HIS A 1 111 ? 15.088 -16.333 -11.158 1.00 81.31 111 HIS A O 1
ATOM 848 N N . TRP A 1 112 ? 15.238 -17.468 -13.084 1.00 83.75 112 TRP A N 1
ATOM 849 C CA . TRP A 1 112 ? 13.890 -17.098 -13.522 1.00 83.75 112 TRP A CA 1
ATOM 850 C C . TRP A 1 112 ? 12.814 -17.794 -12.678 1.00 83.75 112 TRP A C 1
ATOM 852 O O . TRP A 1 112 ? 11.859 -17.148 -12.241 1.00 83.75 112 TRP A O 1
ATOM 862 N N . CYS A 1 113 ? 12.991 -19.088 -12.386 1.00 85.81 113 CYS A N 1
ATOM 863 C CA . CYS A 1 113 ? 12.133 -19.830 -11.462 1.00 85.81 113 CYS A CA 1
ATOM 864 C C . CYS A 1 113 ? 12.170 -19.236 -10.051 1.00 85.81 113 CYS A C 1
ATOM 866 O O . CYS A 1 113 ? 11.114 -19.016 -9.465 1.00 85.81 113 CYS A O 1
ATOM 868 N N . GLU A 1 114 ? 13.354 -18.927 -9.522 1.00 89.56 114 GLU A N 1
ATOM 869 C CA . GLU A 1 114 ? 13.520 -18.289 -8.214 1.00 89.56 114 GLU A CA 1
ATOM 870 C C . GLU A 1 114 ? 12.762 -16.959 -8.144 1.00 89.56 114 GLU A C 1
ATOM 872 O O . GLU A 1 114 ? 11.959 -16.742 -7.235 1.00 89.56 114 GLU A O 1
ATOM 877 N N . TYR A 1 115 ? 12.934 -16.100 -9.150 1.00 89.00 115 TYR A N 1
ATOM 878 C CA . TYR A 1 115 ? 12.228 -14.827 -9.239 1.00 89.00 115 TYR A CA 1
ATOM 879 C C . TYR A 1 115 ? 10.703 -15.003 -9.243 1.00 89.00 115 TYR A C 1
ATOM 881 O O . TYR A 1 115 ? 9.995 -14.329 -8.489 1.00 89.00 115 TYR A O 1
ATOM 889 N N . VAL A 1 116 ? 10.182 -15.917 -10.070 1.00 90.44 116 VAL A N 1
ATOM 890 C CA . VAL A 1 116 ? 8.740 -16.195 -10.142 1.00 90.44 116 VAL A CA 1
ATOM 891 C C . VAL A 1 116 ? 8.224 -16.722 -8.806 1.00 90.44 116 VAL A C 1
ATOM 893 O O . VAL A 1 116 ? 7.187 -16.253 -8.336 1.00 90.44 116 VAL A O 1
ATOM 896 N N . ILE A 1 117 ? 8.956 -17.632 -8.162 1.00 93.12 117 ILE A N 1
ATOM 897 C CA . ILE A 1 117 ? 8.603 -18.172 -6.847 1.00 93.12 117 ILE A CA 1
ATOM 898 C C . ILE A 1 117 ? 8.514 -17.043 -5.820 1.00 93.12 117 ILE A C 1
ATOM 900 O O . ILE A 1 117 ? 7.491 -16.924 -5.151 1.00 93.12 117 ILE A O 1
ATOM 904 N N . VAL A 1 118 ? 9.519 -16.167 -5.724 1.00 93.19 118 VAL A N 1
ATOM 905 C CA . VAL A 1 118 ? 9.512 -15.054 -4.758 1.00 93.19 118 VAL A CA 1
ATOM 906 C C . VAL A 1 118 ? 8.328 -14.116 -4.993 1.00 93.19 118 VAL A C 1
ATOM 908 O O . VAL A 1 118 ? 7.653 -13.726 -4.037 1.00 93.19 118 VAL A O 1
ATOM 911 N N . VAL A 1 119 ? 8.030 -13.772 -6.248 1.00 92.81 119 VAL A N 1
ATOM 912 C CA . VAL A 1 119 ? 6.910 -12.879 -6.589 1.00 92.81 119 VAL A CA 1
ATOM 913 C C . VAL A 1 119 ? 5.560 -13.524 -6.269 1.00 92.81 119 VAL A C 1
ATOM 915 O O . VAL A 1 119 ? 4.694 -12.873 -5.676 1.00 92.81 119 VAL A O 1
ATOM 918 N N . VAL A 1 120 ? 5.372 -14.798 -6.617 1.00 93.94 120 VAL A N 1
ATOM 919 C CA . VAL A 1 120 ? 4.130 -15.534 -6.348 1.00 93.94 120 VAL A CA 1
ATOM 920 C C . VAL A 1 120 ? 3.941 -15.746 -4.849 1.00 93.94 120 VAL A C 1
ATOM 922 O O . VAL A 1 120 ? 2.872 -15.434 -4.330 1.00 93.94 120 VAL A O 1
ATOM 925 N N . LEU A 1 121 ? 4.977 -16.186 -4.130 1.00 95.56 121 LEU A N 1
ATOM 926 C CA . LEU A 1 121 ? 4.930 -16.354 -2.676 1.00 95.56 121 LEU A CA 1
ATOM 927 C C . LEU A 1 121 ? 4.608 -15.034 -1.971 1.00 95.56 121 LEU A C 1
ATOM 929 O O . LEU A 1 121 ? 3.711 -14.997 -1.133 1.00 95.56 121 LEU A O 1
ATOM 933 N N . SER A 1 122 ? 5.266 -13.937 -2.351 1.00 95.62 122 SER A N 1
ATOM 934 C CA . SER A 1 122 ? 4.984 -12.610 -1.784 1.00 95.62 122 SER A CA 1
ATOM 935 C C . SER A 1 122 ? 3.538 -12.174 -2.044 1.00 95.62 1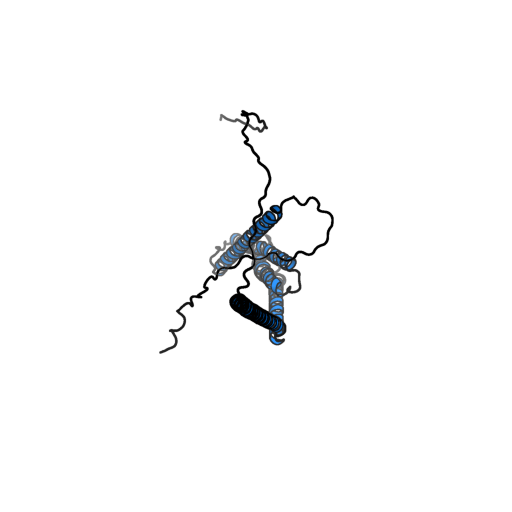22 SER A C 1
ATOM 937 O O . SER A 1 122 ? 2.878 -11.641 -1.154 1.00 95.62 122 SER A O 1
ATOM 939 N N . SER A 1 123 ? 3.015 -12.451 -3.242 1.00 95.12 123 SER A N 1
ATOM 940 C CA . SER A 1 123 ? 1.621 -12.157 -3.598 1.00 95.12 123 SER A CA 1
ATOM 941 C C . SER A 1 123 ? 0.633 -12.972 -2.758 1.00 95.12 123 SER A C 1
ATOM 943 O O . SER A 1 123 ? -0.339 -12.420 -2.244 1.00 95.12 123 SER A O 1
ATOM 945 N N . ILE A 1 124 ? 0.898 -14.270 -2.572 1.00 96.56 124 ILE A N 1
ATOM 946 C CA . ILE A 1 124 ? 0.078 -15.153 -1.734 1.00 96.56 124 ILE A CA 1
ATOM 947 C C . ILE A 1 124 ? 0.096 -14.671 -0.284 1.00 96.56 124 ILE A C 1
ATOM 949 O O . ILE A 1 124 ? -0.964 -14.574 0.322 1.00 96.56 124 ILE A O 1
ATOM 953 N N . LEU A 1 125 ? 1.263 -14.321 0.264 1.00 96.12 125 LEU A N 1
ATOM 954 C CA . LEU A 1 125 ? 1.385 -13.824 1.638 1.00 96.12 125 LEU A CA 1
ATOM 955 C C . LEU A 1 125 ? 0.634 -12.502 1.847 1.00 96.12 125 LEU A C 1
ATOM 957 O O . LEU A 1 125 ? -0.037 -12.340 2.866 1.00 96.12 125 LEU A O 1
ATOM 961 N N . LEU A 1 126 ? 0.679 -11.584 0.875 1.00 95.88 126 LEU A N 1
ATOM 962 C CA . LEU A 1 126 ? -0.099 -10.342 0.922 1.00 95.88 126 LEU A CA 1
ATOM 963 C C . LEU A 1 126 ? -1.603 -10.625 0.973 1.00 95.88 126 LEU A C 1
ATOM 965 O O . LEU A 1 126 ? -2.289 -10.120 1.862 1.00 95.88 126 LEU A O 1
ATOM 969 N N . VAL A 1 127 ? -2.114 -11.468 0.072 1.00 96.56 127 VAL A N 1
ATOM 970 C CA . VAL A 1 127 ? -3.540 -11.837 0.049 1.00 96.56 127 VAL A CA 1
ATOM 971 C C . VAL A 1 127 ? -3.928 -12.599 1.318 1.00 96.56 127 VAL A C 1
ATOM 973 O O . VAL A 1 127 ? -4.956 -12.300 1.922 1.00 96.56 127 VAL A O 1
ATOM 976 N N . ALA A 1 128 ? -3.092 -13.533 1.771 1.00 97.31 128 ALA A N 1
ATOM 977 C CA . ALA A 1 128 ? -3.323 -14.305 2.986 1.00 97.31 128 ALA A CA 1
ATOM 978 C C . ALA A 1 128 ? -3.403 -13.404 4.224 1.00 97.31 128 ALA A C 1
ATOM 980 O O . ALA A 1 128 ? -4.288 -13.603 5.052 1.00 97.31 128 ALA A O 1
ATOM 981 N N . SER A 1 129 ? -2.545 -12.383 4.332 1.00 97.25 129 SER A N 1
ATOM 982 C CA . SER A 1 129 ? -2.586 -11.427 5.447 1.00 97.25 129 SER A CA 1
ATOM 983 C C . SER A 1 129 ? -3.913 -10.658 5.511 1.00 97.25 129 SER A C 1
ATOM 985 O O . SER A 1 129 ? -4.487 -10.505 6.591 1.00 97.25 129 SER A O 1
ATOM 987 N N . LEU A 1 130 ? -4.449 -10.251 4.353 1.00 97.19 130 LEU A N 1
ATOM 988 C CA . LEU A 1 130 ? -5.738 -9.570 4.250 1.00 97.19 130 LEU A CA 1
ATOM 989 C C . LEU A 1 130 ? -6.897 -10.509 4.608 1.00 97.19 130 LEU A C 1
ATOM 991 O O . LEU A 1 130 ? -7.768 -10.154 5.399 1.00 97.19 130 LEU A O 1
ATOM 995 N N . VAL A 1 131 ? -6.902 -11.726 4.063 1.00 97.31 131 VAL A N 1
ATOM 996 C CA . VAL A 1 131 ? -7.942 -12.720 4.363 1.00 97.31 131 VAL A CA 1
ATOM 997 C C . VAL A 1 131 ? -7.927 -13.091 5.845 1.00 97.31 131 VAL A C 1
ATOM 999 O O . VAL A 1 131 ? -8.987 -13.185 6.459 1.00 97.31 131 VAL A O 1
ATOM 1002 N N . LEU A 1 132 ? -6.744 -13.250 6.441 1.00 96.75 132 LEU A N 1
ATOM 1003 C CA . LEU A 1 132 ? -6.598 -13.605 7.848 1.00 96.75 132 LEU A CA 1
ATOM 1004 C C . LEU A 1 132 ? -7.139 -12.511 8.774 1.00 96.75 132 LEU A C 1
ATOM 1006 O O . LEU A 1 132 ? -7.881 -12.837 9.699 1.00 96.75 132 LEU A O 1
ATOM 1010 N N . VAL A 1 133 ? -6.822 -11.229 8.534 1.00 96.50 133 VAL A N 1
ATOM 1011 C CA . VAL A 1 133 ? -7.359 -10.139 9.372 1.00 96.50 133 VAL A CA 1
ATOM 1012 C C . VAL A 1 133 ? -8.872 -9.999 9.205 1.00 96.50 133 VAL A C 1
ATOM 1014 O O . VAL A 1 133 ? -9.577 -9.823 10.197 1.00 96.50 133 VAL A O 1
ATOM 1017 N N . LEU A 1 134 ? -9.391 -10.147 7.982 1.00 95.50 134 LEU A N 1
ATOM 1018 C CA . LEU A 1 134 ? -10.831 -10.105 7.727 1.00 95.50 134 LEU A CA 1
ATOM 1019 C C . LEU A 1 134 ? -11.543 -11.261 8.431 1.00 95.50 134 LEU A C 1
ATOM 1021 O O . LEU A 1 134 ? -12.529 -11.040 9.130 1.00 95.50 134 LEU A O 1
ATOM 1025 N N . PHE A 1 135 ? -11.021 -12.482 8.309 1.00 96.50 135 PHE A N 1
ATOM 1026 C CA . PHE A 1 135 ? -11.554 -13.646 9.010 1.00 96.50 135 PHE A CA 1
ATOM 1027 C C . PHE A 1 135 ? -11.501 -13.453 10.528 1.00 96.50 135 PHE A C 1
ATOM 1029 O O . PHE A 1 135 ? -12.489 -13.700 11.217 1.00 96.50 135 PHE A O 1
ATOM 1036 N N . TRP A 1 136 ? -10.388 -12.940 11.054 1.00 95.75 136 TRP A N 1
ATOM 1037 C CA . TRP A 1 136 ? -10.240 -12.662 12.477 1.00 95.75 136 TRP A CA 1
ATOM 1038 C C . TRP A 1 136 ? -11.281 -11.655 12.985 1.00 95.75 136 TRP A C 1
ATOM 1040 O O . TRP A 1 136 ? -11.969 -11.916 13.976 1.00 95.75 136 TRP A O 1
ATOM 1050 N N . CYS A 1 137 ? -11.453 -10.532 12.289 1.00 93.94 137 CYS A N 1
ATOM 1051 C CA . CYS A 1 137 ? -12.389 -9.492 12.701 1.00 93.94 137 CYS A CA 1
ATOM 1052 C C . CYS A 1 137 ? -13.860 -9.905 12.523 1.00 93.94 137 CYS A C 1
ATOM 1054 O O . CYS A 1 137 ? -14.679 -9.664 13.413 1.00 93.94 137 CYS A O 1
ATOM 1056 N N . LEU A 1 138 ? -14.203 -10.561 11.412 1.00 93.12 138 LEU A N 1
ATOM 1057 C CA . LEU A 1 138 ? -15.576 -10.978 11.125 1.00 93.12 138 LEU A CA 1
ATOM 1058 C C . LEU A 1 138 ? -16.016 -12.153 12.004 1.00 93.12 138 LEU A C 1
ATOM 1060 O O . LEU A 1 138 ? -17.098 -12.102 12.583 1.00 93.12 138 LEU A O 1
ATOM 1064 N N . TYR A 1 139 ? -15.178 -13.185 12.139 1.00 93.75 139 TYR A N 1
ATOM 1065 C CA . TYR A 1 139 ? -15.544 -14.410 12.850 1.00 93.75 139 TYR A CA 1
ATOM 1066 C C . TYR A 1 139 ? -15.338 -14.296 14.365 1.00 93.75 139 TYR A C 1
ATOM 1068 O O . TYR A 1 139 ? -16.258 -14.562 15.136 1.00 93.75 139 TYR A O 1
ATOM 1076 N N . TYR A 1 140 ? -14.157 -13.859 14.821 1.00 93.06 140 TYR A N 1
ATOM 1077 C CA . TYR A 1 140 ? -13.835 -13.844 16.257 1.00 93.06 140 TYR A CA 1
ATOM 1078 C C . TYR A 1 140 ? -14.228 -12.546 16.965 1.00 93.06 140 TYR A C 1
ATOM 1080 O O . TYR A 1 140 ? -14.483 -12.560 18.169 1.00 93.06 140 TYR A O 1
ATOM 1088 N N . ARG A 1 141 ? -14.270 -11.412 16.255 1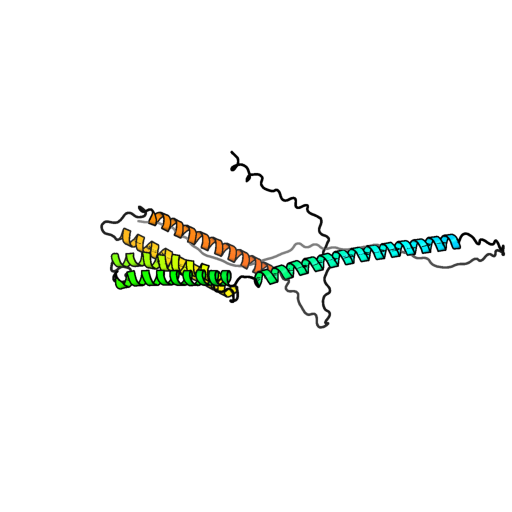.00 90.75 141 ARG A N 1
ATOM 1089 C CA . ARG A 1 141 ? -14.482 -10.088 16.870 1.00 90.75 141 ARG A CA 1
ATOM 1090 C C . ARG A 1 141 ? -15.865 -9.484 16.608 1.00 90.75 141 ARG A C 1
ATOM 1092 O O . ARG A 1 141 ? -16.087 -8.320 16.938 1.00 90.75 141 ARG A O 1
ATOM 1099 N N . LYS A 1 142 ? -16.804 -10.290 16.097 1.00 90.88 142 LYS A N 1
ATOM 1100 C CA . LYS A 1 142 ? -18.207 -9.917 15.839 1.00 90.88 142 LYS A CA 1
ATOM 1101 C C . LYS A 1 142 ? -18.368 -8.759 14.840 1.00 90.88 142 LYS A C 1
ATOM 1103 O O . LYS A 1 142 ? -19.332 -8.006 14.942 1.00 90.88 142 LYS A O 1
ATOM 1108 N N . GLY A 1 143 ? -17.440 -8.602 13.894 1.00 90.75 143 GLY A N 1
ATOM 1109 C CA . GLY A 1 143 ? -17.542 -7.627 12.805 1.00 90.75 143 GLY A CA 1
ATOM 1110 C C . GLY A 1 143 ? -17.138 -6.193 13.167 1.00 90.75 143 GLY A C 1
ATOM 1111 O O . GLY A 1 143 ? -16.262 -5.967 14.008 1.00 90.75 143 GLY A O 1
ATOM 1112 N N . TYR A 1 144 ? -17.757 -5.230 12.478 1.00 92.31 144 TYR A N 1
ATOM 1113 C CA . TYR A 1 144 ? -17.394 -3.810 12.479 1.00 92.31 144 TYR A CA 1
ATOM 1114 C C . TYR A 1 144 ? -18.579 -2.930 12.883 1.00 92.31 144 TYR A C 1
ATOM 1116 O O . TYR A 1 144 ? -19.704 -3.181 12.459 1.00 92.31 144 TYR A O 1
ATOM 1124 N N . ALA A 1 145 ? -18.305 -1.868 13.638 1.00 90.12 145 ALA A N 1
ATOM 1125 C CA . ALA A 1 145 ? -19.248 -0.793 13.928 1.00 90.12 145 ALA A CA 1
ATOM 1126 C C . ALA A 1 145 ? -18.483 0.526 14.028 1.00 90.12 145 ALA A C 1
ATOM 1128 O O . ALA A 1 145 ? -17.315 0.524 14.412 1.00 90.12 145 ALA A O 1
ATOM 1129 N N . TRP A 1 146 ? -19.127 1.637 13.669 1.00 80.25 146 TRP A N 1
ATOM 1130 C CA . TRP A 1 146 ? -18.497 2.959 13.731 1.00 80.25 146 TRP A CA 1
ATOM 1131 C C . TRP A 1 146 ? -18.736 3.642 15.082 1.00 80.25 146 TRP A C 1
ATOM 1133 O O . TRP A 1 146 ? -17.772 4.002 15.741 1.00 80.25 146 TRP A O 1
ATOM 1143 N N . ASN A 1 147 ? -19.999 3.748 15.519 1.00 78.12 147 ASN A N 1
ATOM 1144 C CA . ASN A 1 147 ? -20.373 4.405 16.783 1.00 78.12 147 ASN A CA 1
ATOM 1145 C C . ASN A 1 147 ? -21.154 3.508 17.758 1.00 78.12 147 ASN A C 1
ATOM 1147 O O . ASN A 1 147 ? -21.286 3.862 18.924 1.00 78.12 147 ASN A O 1
ATOM 1151 N N . ASP A 1 148 ? -21.676 2.362 17.311 1.00 79.88 148 ASP A N 1
ATOM 1152 C CA . ASP A 1 148 ? -22.605 1.571 18.133 1.00 79.88 148 ASP A CA 1
ATOM 1153 C C . ASP A 1 148 ? -21.896 0.784 19.243 1.00 79.88 148 ASP A C 1
ATOM 1155 O O . ASP A 1 148 ? -22.443 0.596 20.324 1.00 79.88 148 ASP A O 1
ATOM 1159 N N . ASN A 1 149 ? -20.670 0.315 18.984 1.00 87.81 149 ASN A N 1
ATOM 1160 C CA . ASN A 1 149 ? -19.890 -0.485 19.927 1.00 87.81 149 ASN A CA 1
ATOM 1161 C C . ASN A 1 149 ? -18.397 -0.153 19.826 1.00 87.81 149 ASN A C 1
ATOM 1163 O O . ASN A 1 149 ? -17.754 -0.465 18.820 1.00 87.81 149 ASN A O 1
ATOM 1167 N N . LEU A 1 150 ? -17.811 0.356 20.914 1.00 88.38 150 LEU A N 1
ATOM 1168 C CA . LEU A 1 150 ? -16.386 0.716 20.981 1.00 88.38 150 LEU A CA 1
ATOM 1169 C C . LEU A 1 150 ? -15.458 -0.462 20.635 1.00 88.38 150 LEU A C 1
ATOM 1171 O O . LEU A 1 150 ? -14.478 -0.312 19.910 1.00 88.38 150 LEU A O 1
ATOM 1175 N N . ALA A 1 151 ? -15.778 -1.671 21.106 1.00 87.62 151 ALA A N 1
ATOM 1176 C CA . ALA A 1 151 ? -14.960 -2.855 20.834 1.00 87.62 151 ALA A CA 1
ATOM 1177 C C . ALA A 1 151 ? -14.924 -3.233 19.339 1.00 87.62 151 ALA A C 1
ATOM 1179 O O . ALA A 1 151 ? -13.919 -3.769 18.866 1.00 87.62 151 ALA A O 1
ATOM 1180 N N . GLN A 1 152 ? -16.006 -2.959 18.604 1.00 90.19 152 GLN A N 1
ATOM 1181 C CA . GLN A 1 152 ? -16.094 -3.196 17.162 1.00 90.19 152 GLN A CA 1
ATOM 1182 C C . GLN A 1 152 ? -15.475 -2.049 16.355 1.00 90.19 152 GLN A C 1
ATOM 1184 O O . GLN A 1 152 ? -14.900 -2.302 15.296 1.00 90.19 152 GLN A O 1
ATOM 1189 N N . GLN A 1 153 ? -15.513 -0.823 16.880 1.00 91.31 153 GLN A N 1
ATOM 1190 C CA . GLN A 1 153 ? -14.788 0.321 16.326 1.00 91.31 153 GLN A CA 1
ATOM 1191 C C . GLN A 1 153 ? -13.277 0.078 16.346 1.00 91.31 153 GLN A C 1
ATOM 1193 O O . GLN A 1 153 ? -12.603 0.289 15.339 1.00 91.31 153 GLN A O 1
ATOM 1198 N N . PHE A 1 154 ? -12.747 -0.496 17.431 1.00 91.50 154 PHE A N 1
ATOM 1199 C CA . PHE A 1 154 ? -11.337 -0.882 17.483 1.00 91.50 154 PHE A CA 1
ATOM 1200 C C . PHE A 1 154 ? -10.959 -1.901 16.397 1.00 91.50 154 PHE A C 1
ATOM 1202 O O . PHE A 1 154 ? -9.855 -1.836 15.874 1.00 91.50 154 PHE A O 1
ATOM 1209 N N . ASN A 1 155 ? -11.854 -2.813 15.993 1.00 94.50 155 ASN A N 1
ATOM 1210 C CA . ASN A 1 155 ? -11.552 -3.804 14.945 1.00 94.50 155 ASN A CA 1
ATOM 1211 C C . ASN A 1 155 ? -11.294 -3.169 13.566 1.00 94.50 155 ASN A C 1
ATOM 1213 O O . ASN A 1 155 ? -10.621 -3.775 12.723 1.00 94.50 155 ASN A O 1
ATOM 1217 N N . LEU A 1 156 ? -11.802 -1.953 13.329 1.00 94.06 156 LEU A N 1
ATOM 1218 C CA . LEU A 1 156 ? -11.510 -1.195 12.112 1.00 94.06 156 LEU A CA 1
ATOM 1219 C C . LEU A 1 156 ? -10.032 -0.811 12.041 1.00 94.06 156 LEU A C 1
ATOM 1221 O O . LEU A 1 156 ? -9.469 -0.835 10.951 1.00 94.06 156 LEU A O 1
ATOM 1225 N N . HIS A 1 157 ? -9.381 -0.536 13.176 1.00 94.44 157 HIS A N 1
ATOM 1226 C CA . HIS A 1 157 ? -7.969 -0.158 13.216 1.00 94.44 157 HIS A CA 1
ATOM 1227 C C . HIS A 1 157 ? -7.045 -1.211 12.567 1.00 94.44 157 HIS A C 1
ATOM 1229 O O . HIS A 1 157 ? -6.448 -0.903 11.534 1.00 94.44 157 HIS A O 1
ATOM 1235 N N . PRO A 1 158 ? -6.941 -2.463 13.063 1.00 94.94 158 PRO A N 1
ATOM 1236 C CA . PRO A 1 158 ? -6.049 -3.457 12.470 1.00 94.94 158 PRO A CA 1
ATOM 1237 C C . PRO A 1 158 ? -6.465 -3.841 11.045 1.00 94.94 158 PRO A C 1
ATOM 1239 O O . PRO A 1 158 ? -5.599 -4.072 10.203 1.00 94.94 158 PRO A O 1
ATOM 1242 N N . THR A 1 159 ? -7.768 -3.854 10.739 1.00 96.00 159 THR A N 1
ATOM 1243 C CA . THR A 1 159 ? -8.254 -4.167 9.385 1.00 96.00 159 THR A CA 1
ATOM 1244 C C . THR A 1 159 ? -7.815 -3.107 8.380 1.00 96.00 159 THR A C 1
ATOM 1246 O O . THR A 1 159 ? -7.266 -3.444 7.331 1.00 96.00 159 THR A O 1
ATOM 1249 N N . LEU A 1 160 ? -8.029 -1.826 8.689 1.00 95.69 160 LEU A N 1
ATOM 1250 C CA . LEU A 1 160 ? -7.676 -0.718 7.803 1.00 95.69 160 LEU A CA 1
ATOM 1251 C C . LEU A 1 160 ? -6.160 -0.530 7.702 1.00 95.69 160 LEU A C 1
ATOM 1253 O O . LEU A 1 160 ? -5.667 -0.252 6.609 1.00 95.69 160 LEU A O 1
ATOM 1257 N N . MET A 1 161 ? -5.418 -0.754 8.793 1.00 95.44 161 MET A N 1
ATOM 1258 C CA . MET A 1 161 ? -3.952 -0.759 8.771 1.00 95.44 161 MET A CA 1
ATOM 1259 C C . MET A 1 161 ? -3.412 -1.847 7.841 1.00 95.44 161 MET A C 1
ATOM 1261 O O . MET A 1 161 ? -2.609 -1.550 6.961 1.00 95.44 161 MET A O 1
ATOM 1265 N N . ILE A 1 162 ? -3.874 -3.093 7.969 1.00 96.56 162 ILE A N 1
ATOM 1266 C CA . ILE A 1 162 ? -3.399 -4.191 7.114 1.00 96.56 162 ILE A CA 1
ATOM 1267 C C . ILE A 1 162 ? -3.859 -3.995 5.665 1.00 96.56 162 ILE A C 1
ATOM 1269 O O . ILE A 1 162 ? -3.064 -4.150 4.743 1.00 96.56 162 ILE A O 1
ATOM 1273 N N . THR A 1 163 ? -5.104 -3.577 5.435 1.00 96.56 163 THR A N 1
ATOM 1274 C CA . THR A 1 163 ? -5.623 -3.365 4.073 1.00 96.56 163 THR A CA 1
ATOM 1275 C C . THR A 1 163 ? -4.902 -2.218 3.359 1.00 96.56 163 THR A C 1
ATOM 1277 O O . THR A 1 163 ? -4.455 -2.370 2.223 1.00 96.56 163 THR A O 1
ATOM 1280 N N . GLY A 1 164 ? -4.750 -1.071 4.020 1.00 94.25 164 GLY A N 1
ATOM 1281 C CA . GLY A 1 164 ? -4.111 0.104 3.434 1.00 94.25 164 GLY A CA 1
ATOM 1282 C C . GLY A 1 164 ? -2.593 -0.024 3.369 1.00 94.25 164 GLY A C 1
ATOM 1283 O O . GLY A 1 164 ? -1.995 0.042 2.294 1.00 94.25 164 GLY A O 1
ATOM 1284 N N . PHE A 1 165 ? -1.961 -0.206 4.527 1.00 92.88 165 PHE A N 1
ATOM 1285 C CA . PHE A 1 165 ? -0.509 -0.130 4.643 1.00 92.88 165 PHE A CA 1
ATOM 1286 C C . PHE A 1 165 ? 0.198 -1.402 4.173 1.00 92.88 165 PHE A C 1
ATOM 1288 O O . PHE A 1 165 ? 1.235 -1.300 3.531 1.00 92.88 165 PHE A O 1
ATOM 1295 N N . VAL A 1 166 ? -0.344 -2.591 4.448 1.00 95.38 166 VAL A N 1
ATOM 1296 C CA . VAL A 1 166 ? 0.311 -3.849 4.051 1.00 95.38 166 VAL A CA 1
ATOM 1297 C C . VAL A 1 166 ? -0.126 -4.261 2.648 1.00 95.38 166 VAL A C 1
ATOM 1299 O O . VAL A 1 166 ? 0.709 -4.384 1.755 1.00 95.38 166 VAL A O 1
ATOM 1302 N N . PHE A 1 167 ? -1.431 -4.426 2.425 1.00 96.38 167 PHE A N 1
ATOM 1303 C CA . PHE A 1 167 ? -1.952 -4.968 1.175 1.00 96.38 167 PHE A CA 1
ATOM 1304 C C . PHE A 1 167 ? -1.846 -3.978 0.009 1.00 96.38 167 PHE A C 1
ATOM 1306 O O . PHE A 1 167 ? -1.150 -4.277 -0.959 1.00 96.38 167 PHE A O 1
ATOM 1313 N N . PHE A 1 168 ? -2.469 -2.795 0.077 1.00 95.38 168 PHE A N 1
ATOM 1314 C CA . PHE A 1 168 ? -2.424 -1.850 -1.047 1.00 95.38 168 PHE A CA 1
ATOM 1315 C C . PHE A 1 168 ? -1.013 -1.319 -1.316 1.00 95.38 168 PHE A C 1
ATOM 1317 O O . PHE A 1 168 ? -0.584 -1.316 -2.469 1.00 95.38 168 PHE A O 1
ATOM 1324 N N . SER A 1 169 ? -0.261 -0.932 -0.280 1.00 93.56 169 SER A N 1
ATOM 1325 C CA . SER A 1 169 ? 1.131 -0.487 -0.456 1.00 93.56 169 SER A CA 1
ATOM 1326 C C . SER A 1 169 ? 2.035 -1.606 -0.990 1.00 93.56 169 SER A C 1
ATOM 1328 O O . SER A 1 169 ? 2.783 -1.396 -1.945 1.00 93.56 169 SER A O 1
ATOM 1330 N N . GLY A 1 170 ? 1.937 -2.821 -0.435 1.00 93.94 170 GLY A N 1
ATOM 1331 C CA . GLY A 1 170 ? 2.738 -3.966 -0.874 1.00 93.94 170 GLY A CA 1
ATOM 1332 C C . GLY A 1 170 ? 2.412 -4.389 -2.305 1.00 93.94 170 GLY A C 1
ATOM 1333 O O . GLY A 1 170 ? 3.312 -4.547 -3.131 1.00 93.94 170 GLY A O 1
ATOM 1334 N N . PHE A 1 171 ? 1.126 -4.489 -2.643 1.00 94.56 171 PHE A N 1
ATOM 1335 C CA . PHE A 1 171 ? 0.687 -4.822 -3.997 1.00 94.56 171 PHE A CA 1
ATOM 1336 C C . PHE A 1 171 ? 1.133 -3.761 -5.010 1.00 94.56 171 PHE A C 1
ATOM 1338 O O . PHE A 1 171 ? 1.612 -4.097 -6.093 1.00 94.56 171 PHE A O 1
ATOM 1345 N N . SER A 1 172 ? 1.082 -2.483 -4.627 1.00 93.12 172 SER A N 1
ATOM 1346 C CA . SER A 1 172 ? 1.587 -1.369 -5.431 1.00 93.12 172 SER A CA 1
ATOM 1347 C C . SER A 1 172 ? 3.072 -1.502 -5.794 1.00 93.12 172 SER A C 1
ATOM 1349 O O . SER A 1 172 ? 3.467 -1.196 -6.923 1.00 93.12 172 SER A O 1
ATOM 1351 N N . MET A 1 173 ? 3.906 -1.993 -4.871 1.00 91.06 173 MET A N 1
ATOM 1352 C CA . MET A 1 173 ? 5.327 -2.259 -5.133 1.00 91.06 173 MET A CA 1
ATOM 1353 C C . MET A 1 173 ? 5.527 -3.493 -6.025 1.00 91.06 173 MET A C 1
ATOM 1355 O O . MET A 1 173 ? 6.367 -3.477 -6.928 1.00 91.06 173 MET A O 1
ATOM 1359 N N . LEU A 1 174 ? 4.733 -4.550 -5.817 1.00 92.25 174 LEU A N 1
ATOM 1360 C CA . LEU A 1 174 ? 4.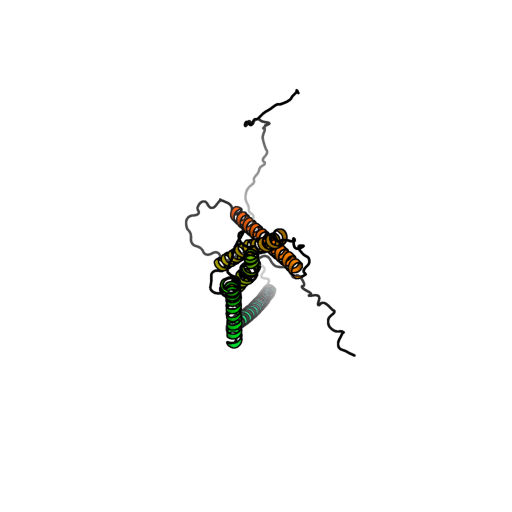795 -5.781 -6.614 1.00 92.25 174 LEU A CA 1
ATOM 1361 C C . LEU A 1 174 ? 4.339 -5.580 -8.063 1.00 92.25 174 LEU A C 1
ATOM 1363 O O . LEU A 1 174 ? 4.842 -6.260 -8.958 1.00 92.25 174 LEU A O 1
ATOM 1367 N N . LEU A 1 175 ? 3.434 -4.636 -8.329 1.00 90.81 175 LEU A N 1
ATOM 1368 C CA . LEU A 1 175 ? 2.917 -4.387 -9.676 1.00 90.81 175 LEU A CA 1
ATOM 1369 C C . LEU A 1 175 ? 4.019 -4.128 -10.705 1.00 90.81 175 LEU A C 1
ATOM 1371 O O . LEU A 1 175 ? 3.961 -4.696 -11.795 1.00 90.81 175 LEU A O 1
ATOM 1375 N N . TYR A 1 176 ? 5.053 -3.353 -10.365 1.00 88.00 176 TYR A N 1
ATOM 1376 C CA . TYR A 1 176 ? 6.186 -3.107 -11.270 1.00 88.00 176 TYR A CA 1
ATOM 1377 C C . TYR A 1 176 ? 6.978 -4.373 -11.618 1.00 88.00 176 TYR A C 1
ATOM 1379 O O . TYR A 1 176 ? 7.631 -4.423 -12.659 1.00 88.00 176 TYR A O 1
ATOM 1387 N N . ARG A 1 177 ? 6.925 -5.396 -10.761 1.00 88.62 177 ARG A N 1
ATOM 1388 C CA . ARG A 1 177 ? 7.605 -6.683 -10.947 1.00 88.62 177 ARG A CA 1
ATOM 1389 C C . ARG A 1 177 ? 6.740 -7.671 -11.735 1.00 88.62 177 ARG A C 1
ATOM 1391 O O . ARG A 1 177 ? 7.242 -8.340 -12.631 1.00 88.62 177 ARG A O 1
ATOM 1398 N N . ILE A 1 178 ? 5.438 -7.720 -11.454 1.00 86.19 178 ILE A N 1
ATOM 1399 C CA . ILE A 1 178 ? 4.496 -8.638 -12.115 1.00 86.19 178 ILE A CA 1
ATOM 1400 C C . ILE A 1 178 ? 4.218 -8.199 -13.559 1.00 86.19 178 ILE A C 1
ATOM 1402 O O . ILE A 1 178 ? 4.199 -9.012 -14.479 1.00 86.19 178 ILE A O 1
ATOM 1406 N N . SER A 1 179 ? 4.029 -6.901 -13.787 1.00 82.81 179 SER A N 1
ATOM 1407 C CA . SER A 1 179 ? 3.524 -6.375 -15.061 1.00 82.81 179 SER A CA 1
ATOM 1408 C C . SER A 1 179 ? 4.624 -5.966 -16.053 1.00 82.81 179 SER A C 1
ATOM 1410 O O . SER A 1 179 ? 4.495 -4.965 -16.758 1.00 82.81 179 SER A O 1
ATOM 1412 N N . ARG A 1 180 ? 5.697 -6.768 -16.162 1.00 76.69 180 ARG A N 1
ATOM 1413 C CA . ARG A 1 180 ? 6.804 -6.530 -17.118 1.00 76.69 180 ARG A CA 1
ATOM 1414 C C . ARG A 1 180 ? 6.343 -6.485 -18.582 1.00 76.69 180 ARG A C 1
ATOM 1416 O O . ARG A 1 180 ? 6.930 -5.761 -19.377 1.00 76.69 180 ARG A O 1
ATOM 1423 N N . CYS A 1 181 ? 5.275 -7.211 -18.915 1.00 71.31 181 CYS A N 1
ATOM 1424 C CA . CYS A 1 181 ? 4.708 -7.282 -20.266 1.00 71.31 181 CYS A CA 1
ATOM 1425 C C . CYS A 1 181 ? 3.680 -6.175 -20.568 1.00 71.31 181 CYS A C 1
ATOM 1427 O O . CYS A 1 181 ? 3.261 -6.016 -21.713 1.00 71.31 181 CYS A O 1
ATOM 1429 N N . CYS A 1 182 ? 3.244 -5.413 -19.561 1.00 79.44 182 CYS A N 1
ATOM 1430 C CA . CYS A 1 182 ? 2.236 -4.373 -19.738 1.00 79.44 182 CYS A CA 1
ATOM 1431 C C . CYS A 1 182 ? 2.875 -3.047 -20.157 1.00 79.44 182 CYS A C 1
ATOM 1433 O O . CYS A 1 182 ? 4.007 -2.719 -19.794 1.00 79.44 182 CYS A O 1
ATOM 1435 N N . ARG A 1 183 ? 2.112 -2.209 -20.871 1.00 82.75 183 ARG A N 1
ATOM 1436 C CA . ARG A 1 183 ? 2.564 -0.851 -21.198 1.00 82.75 183 ARG A CA 1
ATOM 1437 C C . ARG A 1 183 ? 2.866 -0.097 -19.900 1.00 82.75 183 ARG A C 1
ATOM 1439 O O . ARG A 1 183 ? 1.994 0.028 -19.041 1.00 82.75 183 ARG A O 1
ATOM 1446 N N . ARG A 1 184 ? 4.073 0.477 -19.800 1.00 81.19 184 ARG A N 1
ATOM 1447 C CA . ARG A 1 184 ? 4.571 1.182 -18.598 1.00 81.19 184 ARG A CA 1
ATOM 1448 C C . ARG A 1 184 ? 3.609 2.242 -18.041 1.00 81.19 184 ARG A C 1
ATOM 1450 O O . ARG A 1 184 ? 3.663 2.534 -16.853 1.00 81.19 184 ARG A O 1
ATOM 1457 N N . ILE A 1 185 ? 2.732 2.813 -18.873 1.00 86.12 185 ILE A N 1
ATOM 1458 C CA . ILE A 1 185 ? 1.720 3.783 -18.430 1.00 86.12 185 ILE A CA 1
ATOM 1459 C C . ILE A 1 185 ? 0.674 3.165 -17.492 1.00 86.12 185 ILE A C 1
ATOM 1461 O O . ILE A 1 185 ? 0.374 3.765 -16.467 1.00 86.12 185 ILE A O 1
ATOM 1465 N N . TYR A 1 186 ? 0.170 1.959 -17.777 1.00 88.19 186 TYR A N 1
ATOM 1466 C CA . TYR A 1 186 ? -0.833 1.309 -16.927 1.00 88.19 186 TYR A CA 1
ATOM 1467 C C . TYR A 1 186 ? -0.248 0.953 -15.569 1.00 88.19 186 TYR A C 1
ATOM 1469 O O . TYR A 1 186 ? -0.883 1.182 -14.548 1.00 88.19 186 TYR A O 1
ATOM 1477 N N . VAL A 1 187 ? 0.992 0.463 -15.557 1.00 89.81 187 VAL A N 1
ATOM 1478 C CA . VAL A 1 187 ? 1.710 0.116 -14.326 1.00 89.81 187 VAL A CA 1
ATOM 1479 C C . VAL A 1 187 ? 1.874 1.338 -13.428 1.00 89.81 187 VAL A C 1
ATOM 1481 O O . VAL A 1 187 ? 1.597 1.264 -12.235 1.00 89.81 187 VAL A O 1
ATOM 1484 N N . LYS A 1 188 ? 2.242 2.485 -14.013 1.00 86.31 188 LYS A N 1
ATOM 1485 C CA . LYS A 1 188 ? 2.322 3.760 -13.293 1.00 86.31 188 LYS A CA 1
ATOM 1486 C C . LYS A 1 188 ? 0.965 4.188 -12.733 1.00 86.31 188 LYS A C 1
ATOM 1488 O O . LYS A 1 188 ? 0.900 4.546 -11.564 1.00 86.31 188 LYS A O 1
ATOM 1493 N N . LEU A 1 189 ? -0.103 4.110 -13.533 1.00 88.44 189 LEU A N 1
ATOM 1494 C CA . LEU A 1 189 ? -1.455 4.475 -13.096 1.00 88.44 189 LEU A CA 1
ATOM 1495 C C . LEU A 1 189 ? -1.954 3.582 -11.953 1.00 88.44 189 LEU A C 1
ATOM 1497 O O . LEU A 1 189 ? -2.427 4.096 -10.943 1.00 88.44 189 LEU A O 1
ATOM 1501 N N . LEU A 1 190 ? -1.809 2.260 -12.080 1.00 91.44 190 LEU A N 1
ATOM 1502 C CA . LEU A 1 190 ? -2.182 1.301 -11.038 1.00 91.44 190 LEU A CA 1
ATOM 1503 C C . LEU A 1 190 ? -1.365 1.526 -9.760 1.00 91.44 190 LEU A C 1
ATOM 1505 O O . LEU A 1 190 ? -1.944 1.589 -8.682 1.00 91.44 190 LEU A O 1
ATOM 1509 N N . HIS A 1 191 ? -0.051 1.728 -9.869 1.00 90.94 191 HIS A N 1
ATOM 1510 C CA . HIS A 1 191 ? 0.804 2.042 -8.723 1.00 90.94 191 HIS A CA 1
ATOM 1511 C C . HIS A 1 191 ? 0.339 3.309 -7.989 1.00 90.94 191 HIS A C 1
ATOM 1513 O O . HIS A 1 191 ? 0.168 3.307 -6.769 1.00 90.94 191 HIS A O 1
ATOM 1519 N N . THR A 1 192 ? 0.068 4.389 -8.730 1.00 89.12 192 THR A N 1
ATOM 1520 C CA . THR A 1 192 ? -0.455 5.618 -8.123 1.00 89.12 192 THR A CA 1
ATOM 1521 C C . THR A 1 192 ? -1.828 5.399 -7.496 1.00 89.12 192 THR A C 1
ATOM 1523 O O . THR A 1 192 ? -2.048 5.843 -6.377 1.00 89.12 192 THR A O 1
ATOM 1526 N N . LEU A 1 193 ? -2.717 4.647 -8.154 1.00 91.56 193 LEU A N 1
ATOM 1527 C CA . LEU A 1 193 ? -4.057 4.346 -7.655 1.00 91.56 193 LEU A CA 1
ATOM 1528 C C . LEU A 1 193 ? -4.010 3.587 -6.324 1.00 91.56 193 LEU A C 1
ATOM 1530 O O . LEU A 1 193 ? -4.686 3.983 -5.377 1.00 91.56 193 LEU A O 1
ATOM 1534 N N . PHE A 1 194 ? -3.201 2.530 -6.220 1.00 93.88 194 PHE A N 1
ATOM 1535 C CA . PHE A 1 194 ? -3.102 1.746 -4.988 1.00 93.88 194 PHE A CA 1
ATOM 1536 C C . PHE A 1 194 ? -2.524 2.559 -3.824 1.00 93.88 194 PHE A C 1
ATOM 1538 O O . PHE A 1 194 ? -3.042 2.463 -2.712 1.00 93.88 194 PHE A O 1
ATOM 1545 N N . HIS A 1 195 ? -1.527 3.421 -4.057 1.00 91.38 195 HIS A N 1
ATOM 1546 C CA . HIS A 1 195 ? -1.058 4.339 -3.012 1.00 91.38 195 HIS A CA 1
ATOM 1547 C C . HIS A 1 195 ? -2.106 5.395 -2.642 1.00 91.38 195 HIS A C 1
ATOM 1549 O O . HIS A 1 195 ? -2.280 5.684 -1.459 1.00 91.38 195 HIS A O 1
ATOM 1555 N N . THR A 1 196 ? -2.855 5.926 -3.613 1.00 90.62 196 THR A N 1
ATOM 1556 C CA . THR A 1 196 ? -3.966 6.848 -3.338 1.00 90.62 196 THR A CA 1
ATOM 1557 C C . THR A 1 196 ? -5.067 6.189 -2.507 1.00 90.62 196 THR A C 1
ATOM 1559 O O . THR A 1 196 ? -5.629 6.856 -1.647 1.00 90.62 196 THR A O 1
ATOM 1562 N N . LEU A 1 197 ? -5.349 4.896 -2.702 1.00 93.44 197 LEU A N 1
ATOM 1563 C CA . LEU A 1 197 ? -6.296 4.136 -1.874 1.00 93.44 197 LEU A CA 1
ATOM 1564 C C . LEU A 1 197 ? -5.731 3.791 -0.487 1.00 93.44 197 LEU A C 1
ATOM 1566 O O . LEU A 1 197 ? -6.480 3.750 0.487 1.00 93.44 197 LEU A O 1
ATOM 1570 N N . ALA A 1 198 ? -4.418 3.585 -0.367 1.00 93.94 198 ALA A N 1
ATOM 1571 C CA . ALA A 1 198 ? -3.772 3.281 0.908 1.00 93.94 198 ALA A CA 1
ATOM 1572 C C . ALA A 1 198 ? -3.859 4.445 1.912 1.00 93.94 198 ALA A C 1
ATOM 1574 O O . ALA A 1 198 ? -4.118 4.213 3.094 1.00 93.94 198 ALA A O 1
ATOM 1575 N N . ILE A 1 199 ? -3.680 5.689 1.452 1.00 91.50 199 ILE A N 1
ATOM 1576 C CA . ILE A 1 199 ? -3.679 6.893 2.303 1.00 91.50 199 ILE A CA 1
ATOM 1577 C C . ILE A 1 199 ? -4.959 7.028 3.153 1.00 91.50 199 ILE A C 1
ATOM 1579 O O . ILE A 1 199 ? -4.837 7.075 4.379 1.00 91.50 199 ILE A O 1
ATOM 1583 N N . PRO A 1 200 ? -6.180 7.068 2.581 1.00 93.56 200 PRO A N 1
ATOM 1584 C CA . PRO A 1 200 ? -7.397 7.198 3.374 1.00 93.56 200 PRO A CA 1
ATOM 1585 C C . PRO A 1 200 ? -7.613 5.997 4.299 1.00 93.56 200 PRO A C 1
ATOM 1587 O O . PRO A 1 200 ? -8.069 6.192 5.420 1.00 93.56 200 PRO A O 1
ATOM 1590 N N . CYS A 1 201 ? -7.234 4.776 3.904 1.00 94.38 201 CYS A N 1
ATOM 1591 C CA . CYS A 1 201 ? -7.311 3.615 4.797 1.00 94.38 201 CYS A CA 1
ATOM 1592 C C . CYS A 1 201 ? -6.450 3.799 6.055 1.00 94.38 201 CYS A C 1
ATOM 1594 O O . CYS A 1 201 ? -6.927 3.559 7.162 1.00 94.38 201 CYS A O 1
ATOM 1596 N N . VAL A 1 202 ? -5.206 4.267 5.906 1.00 93.31 202 VAL A N 1
ATOM 1597 C CA . VAL A 1 202 ? -4.322 4.523 7.054 1.00 93.31 202 VAL A CA 1
ATOM 1598 C C . VAL A 1 202 ? -4.875 5.655 7.924 1.00 93.31 202 VAL A C 1
ATOM 1600 O O . VAL A 1 202 ? -4.948 5.515 9.141 1.00 93.31 202 VAL A O 1
ATOM 1603 N N . VAL A 1 203 ? -5.343 6.752 7.327 1.00 93.25 203 VAL A N 1
ATOM 1604 C CA . VAL A 1 203 ? -5.927 7.864 8.097 1.00 93.25 203 VAL A CA 1
ATOM 1605 C C . VAL A 1 203 ? -7.151 7.402 8.896 1.00 93.25 203 VAL A C 1
ATOM 1607 O O . VAL A 1 203 ? -7.218 7.639 10.100 1.00 93.25 203 VAL A O 1
ATOM 1610 N N . LEU A 1 204 ? -8.080 6.674 8.268 1.00 94.25 204 LEU A N 1
ATOM 1611 C CA . LEU A 1 204 ? -9.284 6.167 8.933 1.00 94.25 204 LEU A CA 1
ATOM 1612 C C . LEU A 1 204 ? -8.961 5.153 10.036 1.00 94.25 204 LEU A C 1
ATOM 1614 O O . LEU A 1 204 ? -9.581 5.184 11.096 1.00 94.25 204 LEU A O 1
ATOM 1618 N N . GLY A 1 205 ? -7.970 4.280 9.832 1.00 93.88 205 GLY A N 1
ATOM 1619 C CA . GLY A 1 205 ? -7.540 3.350 10.874 1.00 93.88 205 GLY A CA 1
ATOM 1620 C C . GLY A 1 205 ? -6.913 4.063 12.078 1.00 93.88 205 GLY A C 1
ATOM 1621 O O . GLY A 1 205 ? -7.108 3.622 13.210 1.00 93.88 205 GLY A O 1
ATOM 1622 N N . PHE A 1 206 ? -6.196 5.172 11.867 1.00 92.94 206 PHE A N 1
ATOM 1623 C CA . PHE A 1 206 ? -5.684 6.013 12.955 1.00 92.94 206 PHE A CA 1
ATOM 1624 C C . PHE A 1 206 ? -6.804 6.745 13.694 1.00 92.94 206 PHE A C 1
ATOM 1626 O O . PHE A 1 206 ? -6.822 6.749 14.923 1.00 92.94 206 PHE A O 1
ATOM 1633 N N . MET A 1 207 ? -7.762 7.319 12.965 1.00 93.19 207 MET A N 1
ATOM 1634 C CA . MET A 1 207 ? -8.927 7.962 13.577 1.00 93.19 207 MET A CA 1
ATOM 1635 C C . MET A 1 207 ? -9.711 6.977 14.450 1.00 93.19 207 MET A C 1
ATOM 1637 O O . MET A 1 207 ? -10.004 7.292 15.596 1.00 93.19 207 MET A O 1
ATOM 1641 N N . ALA A 1 208 ? -9.937 5.749 13.970 1.00 93.25 208 ALA A N 1
ATOM 1642 C CA . ALA A 1 208 ? -10.677 4.731 14.714 1.00 93.25 208 ALA A CA 1
ATOM 1643 C C . ALA A 1 208 ? -10.060 4.394 16.087 1.00 93.25 208 ALA A C 1
ATOM 1645 O O . ALA A 1 208 ? -10.798 4.168 17.044 1.00 93.25 208 ALA A O 1
ATOM 1646 N N . VAL A 1 209 ? -8.724 4.361 16.212 1.00 93.06 209 VAL A N 1
ATOM 1647 C CA . VAL A 1 209 ? -8.069 4.074 17.504 1.00 93.06 209 VAL A CA 1
ATOM 1648 C C . VAL A 1 209 ? -8.037 5.292 18.428 1.00 93.06 209 VAL A C 1
ATOM 1650 O O . VAL A 1 209 ? -8.196 5.137 19.637 1.00 93.06 209 VAL A O 1
ATOM 1653 N N . LEU A 1 210 ? -7.875 6.498 17.874 1.00 92.81 210 LEU A N 1
ATOM 1654 C CA . LEU A 1 210 ? -7.933 7.735 18.657 1.00 92.81 210 LEU A CA 1
ATOM 1655 C C . LEU A 1 210 ? -9.333 7.938 19.239 1.00 92.81 210 LEU A C 1
ATOM 1657 O O . LEU A 1 210 ? -9.468 8.200 20.432 1.00 92.81 210 LEU A O 1
ATOM 1661 N N . ASP A 1 211 ? -10.365 7.744 18.420 1.00 92.00 211 ASP A N 1
ATOM 1662 C CA . ASP A 1 211 ? -11.754 7.824 18.861 1.00 92.00 211 ASP A CA 1
ATOM 1663 C C . ASP A 1 211 ? -12.052 6.752 19.917 1.00 92.00 211 ASP A C 1
ATOM 1665 O O . ASP A 1 211 ? -12.625 7.070 20.955 1.00 92.00 211 ASP A O 1
ATOM 1669 N N . PHE A 1 212 ? -11.578 5.515 19.727 1.00 91.50 212 PHE A N 1
ATOM 1670 C CA . PHE A 1 212 ? -11.725 4.446 20.719 1.00 91.50 212 PHE A CA 1
ATOM 1671 C C . PHE A 1 212 ? -11.114 4.805 22.085 1.00 91.50 212 PHE A C 1
ATOM 1673 O O . PHE A 1 212 ? -11.763 4.605 23.109 1.00 91.50 212 PHE A O 1
ATOM 1680 N N . HIS A 1 213 ? -9.892 5.347 22.127 1.00 92.06 213 HIS A N 1
ATOM 1681 C CA . HIS A 1 213 ? -9.260 5.752 23.389 1.00 92.06 213 HIS A CA 1
ATOM 1682 C C . HIS A 1 213 ? -9.964 6.937 24.058 1.00 92.06 213 HIS A C 1
ATOM 1684 O O . HIS A 1 213 ? -10.051 6.975 25.286 1.00 92.06 213 HIS A O 1
ATOM 1690 N N . ASN A 1 214 ? -10.464 7.887 23.261 1.00 92.25 214 ASN A N 1
ATOM 1691 C CA . ASN A 1 214 ? -11.135 9.089 23.755 1.00 92.25 214 ASN A CA 1
ATOM 1692 C C . ASN A 1 214 ? -12.551 8.806 24.279 1.00 92.25 214 ASN A C 1
ATOM 1694 O O . ASN A 1 214 ? -12.987 9.468 25.216 1.00 92.25 214 ASN A O 1
ATOM 1698 N N . LEU A 1 215 ? -13.268 7.857 23.667 1.00 90.94 215 LEU A N 1
ATOM 1699 C CA . LEU A 1 215 ? -14.627 7.469 24.066 1.00 90.94 215 LEU A CA 1
ATOM 1700 C C . LEU A 1 215 ? -14.648 6.369 25.138 1.00 90.94 215 LEU A C 1
ATOM 1702 O O . LEU A 1 215 ? -15.709 6.105 25.701 1.00 90.94 215 LEU A O 1
ATOM 1706 N N . ALA A 1 216 ? -13.518 5.708 25.408 1.00 89.00 216 ALA A N 1
ATOM 1707 C CA . ALA A 1 216 ? -13.419 4.709 26.468 1.00 89.00 216 ALA A CA 1
ATOM 1708 C C . ALA A 1 216 ? -13.714 5.324 27.848 1.00 89.00 216 ALA A C 1
ATOM 1710 O O . ALA A 1 216 ? -13.340 6.463 28.120 1.00 89.00 216 ALA A O 1
ATOM 1711 N N . ASP A 1 217 ? -14.357 4.551 28.726 1.00 87.56 217 ASP A N 1
ATOM 1712 C CA . ASP A 1 217 ? -14.641 4.947 30.107 1.00 87.56 217 ASP A CA 1
ATOM 1713 C C . ASP A 1 217 ? -13.989 3.951 31.090 1.00 87.56 217 ASP A C 1
ATOM 1715 O O . ASP A 1 217 ? -14.408 2.787 31.137 1.00 87.56 217 ASP A O 1
ATOM 1719 N N . PRO A 1 218 ? -12.944 4.353 31.847 1.00 88.12 218 PRO A N 1
ATOM 1720 C CA . PRO A 1 218 ? -12.290 5.668 31.829 1.00 88.12 218 PRO A CA 1
ATOM 1721 C C . PRO A 1 218 ? -11.452 5.913 30.551 1.00 88.12 218 PRO A C 1
ATOM 1723 O O . PRO A 1 218 ? -10.968 4.947 29.950 1.00 88.12 218 PRO A O 1
ATOM 1726 N N . PRO A 1 219 ? -11.212 7.184 30.159 1.00 89.75 219 PRO A N 1
ATOM 1727 C CA . PRO A 1 219 ? -10.421 7.514 28.973 1.00 89.75 219 PRO A CA 1
ATOM 1728 C C . PRO A 1 219 ? -8.999 6.957 29.038 1.00 89.75 219 PRO A C 1
ATOM 1730 O O . PRO A 1 219 ? -8.301 7.095 30.048 1.00 89.75 219 PRO A O 1
ATOM 1733 N N . ILE A 1 220 ? -8.550 6.358 27.935 1.00 90.88 220 ILE A N 1
ATOM 1734 C CA . ILE A 1 220 ? -7.215 5.764 27.830 1.00 90.88 220 ILE A CA 1
ATOM 1735 C C . ILE A 1 220 ? -6.252 6.840 27.302 1.00 90.88 220 ILE A C 1
ATOM 1737 O O . ILE A 1 220 ? -6.550 7.479 26.290 1.00 90.88 220 ILE A O 1
ATOM 1741 N N . PRO A 1 221 ? -5.086 7.071 27.935 1.00 92.12 221 PRO A N 1
ATOM 1742 C CA . PRO A 1 221 ? -4.122 8.042 27.427 1.00 92.12 221 PRO A CA 1
ATOM 1743 C C . PRO A 1 221 ? -3.602 7.627 26.043 1.00 92.12 221 PRO A C 1
ATOM 1745 O O . PRO A 1 221 ? -3.244 6.473 25.816 1.00 92.12 221 PRO A O 1
ATOM 1748 N N . ASN A 1 222 ? -3.520 8.576 25.110 1.00 92.06 222 ASN A N 1
ATOM 1749 C CA . ASN A 1 222 ? -2.996 8.336 23.765 1.00 92.06 222 ASN A CA 1
ATOM 1750 C C . ASN A 1 222 ? -1.454 8.329 23.738 1.00 92.06 222 ASN A C 1
ATOM 1752 O O . ASN A 1 222 ? -0.801 8.961 24.564 1.00 92.06 222 ASN A O 1
ATOM 1756 N N . PHE A 1 223 ? -0.866 7.638 22.755 1.00 90.81 223 PHE A N 1
ATOM 1757 C CA . PHE A 1 223 ? 0.577 7.650 22.446 1.00 90.81 223 PHE A CA 1
ATOM 1758 C C . PHE A 1 223 ? 1.555 7.173 23.542 1.00 90.81 223 PHE A C 1
ATOM 1760 O O . PHE A 1 223 ? 2.745 7.482 23.495 1.00 90.81 223 PHE A O 1
ATOM 1767 N N . TYR A 1 224 ? 1.103 6.364 24.502 1.00 91.81 224 TYR A N 1
ATOM 1768 C CA . TYR A 1 224 ? 1.985 5.804 25.540 1.00 91.81 224 TYR A CA 1
ATOM 1769 C C . TYR A 1 224 ? 2.816 4.592 25.070 1.00 91.81 224 TYR A C 1
ATOM 1771 O O . TYR A 1 224 ? 3.783 4.208 25.723 1.00 91.81 224 TYR A O 1
ATOM 1779 N N . SER A 1 225 ? 2.437 3.964 23.950 1.00 93.75 225 SER A N 1
ATOM 1780 C CA . SER A 1 225 ? 3.050 2.730 23.442 1.00 93.75 225 SER A CA 1
ATOM 1781 C C . SER A 1 225 ? 4.027 2.998 22.298 1.00 93.75 225 SER A C 1
ATOM 1783 O O . SER A 1 225 ? 3.746 3.796 21.401 1.00 93.75 225 SER A O 1
ATOM 1785 N N . ILE A 1 226 ? 5.124 2.240 22.234 1.00 95.50 226 ILE A N 1
ATOM 1786 C CA . ILE A 1 226 ? 6.058 2.297 21.099 1.00 95.50 226 ILE A CA 1
ATOM 1787 C C . ILE A 1 226 ? 5.377 1.973 19.759 1.00 95.50 226 ILE A C 1
ATOM 1789 O O . ILE A 1 226 ? 5.759 2.515 18.725 1.00 95.50 226 ILE A O 1
ATOM 1793 N N . HIS A 1 227 ? 4.318 1.155 19.773 1.00 93.44 227 HIS A N 1
ATOM 1794 C CA . HIS A 1 227 ? 3.530 0.852 18.580 1.00 93.44 227 HIS A CA 1
ATOM 1795 C C . HIS A 1 227 ? 2.909 2.121 17.984 1.00 93.44 227 HIS A C 1
ATOM 1797 O O . HIS A 1 227 ? 3.017 2.361 16.785 1.00 93.44 227 HIS A O 1
ATOM 1803 N N . SER A 1 228 ? 2.321 2.970 18.831 1.00 93.12 228 SER A N 1
ATOM 1804 C CA . SER A 1 228 ? 1.713 4.229 18.392 1.00 93.12 228 SER A CA 1
ATOM 1805 C C . SER A 1 228 ? 2.741 5.245 17.887 1.00 93.12 228 SER A C 1
ATOM 1807 O O . SER A 1 228 ? 2.466 5.945 16.915 1.00 93.12 228 SER A O 1
ATOM 1809 N N . TRP A 1 229 ? 3.949 5.270 18.462 1.00 95.00 229 TRP A N 1
ATOM 1810 C CA . TRP A 1 229 ? 5.052 6.096 17.961 1.00 95.00 229 TRP A CA 1
ATOM 1811 C C . TRP A 1 229 ? 5.542 5.625 16.589 1.00 95.00 229 TRP A C 1
ATOM 1813 O O . TRP A 1 229 ? 5.627 6.429 15.661 1.00 95.00 229 TRP A O 1
ATOM 1823 N N . MET A 1 230 ? 5.799 4.322 16.419 1.00 94.69 230 MET A N 1
ATOM 1824 C CA . MET A 1 230 ? 6.203 3.773 15.118 1.00 94.69 230 MET A CA 1
ATOM 1825 C C . MET A 1 230 ? 5.112 3.951 14.062 1.00 94.69 230 MET A C 1
ATOM 1827 O O . MET A 1 230 ? 5.412 4.298 12.920 1.00 94.69 230 MET A O 1
ATOM 1831 N N . GLY A 1 231 ? 3.846 3.770 14.438 1.00 91.81 231 GLY A N 1
ATOM 1832 C CA . GLY A 1 231 ? 2.714 4.010 13.554 1.00 91.81 231 GLY A CA 1
ATOM 1833 C C . GLY A 1 231 ? 2.620 5.474 13.114 1.00 91.81 231 GLY A C 1
ATOM 1834 O O . GLY A 1 231 ? 2.448 5.738 11.927 1.00 91.81 231 GLY A O 1
ATOM 1835 N N . PHE A 1 232 ? 2.782 6.428 14.037 1.00 92.12 232 PHE A N 1
ATOM 1836 C CA . PHE A 1 232 ? 2.755 7.858 13.717 1.00 92.12 232 PHE A CA 1
ATOM 1837 C C . PHE A 1 232 ? 3.885 8.254 12.759 1.00 92.12 232 PHE A C 1
ATOM 1839 O O . PHE A 1 232 ? 3.638 8.922 11.755 1.00 92.12 232 PHE A O 1
ATOM 1846 N N . VAL A 1 233 ? 5.109 7.776 13.015 1.00 94.19 233 VAL A N 1
ATOM 1847 C CA . VAL A 1 233 ? 6.259 7.982 12.118 1.00 94.19 233 VAL A CA 1
ATOM 1848 C C . VAL A 1 233 ? 5.993 7.377 10.740 1.00 94.19 233 VAL A C 1
ATOM 1850 O O . VAL A 1 233 ? 6.268 8.018 9.730 1.00 94.19 233 VAL A O 1
ATOM 1853 N N . THR A 1 234 ? 5.418 6.176 10.686 1.00 92.12 234 THR A N 1
ATOM 1854 C CA . THR A 1 234 ? 5.104 5.476 9.430 1.00 92.12 234 THR A CA 1
ATOM 1855 C C . THR A 1 234 ? 4.017 6.189 8.625 1.00 92.12 234 THR A C 1
ATOM 1857 O O . THR A 1 234 ? 4.115 6.307 7.403 1.00 92.12 234 THR A O 1
ATOM 1860 N N . MET A 1 235 ? 2.986 6.709 9.290 1.00 91.06 235 MET A N 1
ATOM 1861 C CA . MET A 1 235 ? 1.964 7.532 8.647 1.00 91.06 235 MET A CA 1
ATOM 1862 C C . MET A 1 235 ? 2.583 8.824 8.098 1.00 91.06 235 MET A C 1
ATOM 1864 O O . MET A 1 235 ? 2.373 9.162 6.934 1.00 91.06 235 MET A O 1
ATOM 1868 N N . GLY A 1 236 ? 3.393 9.515 8.907 1.00 91.88 236 GLY A N 1
ATOM 1869 C CA . GLY A 1 236 ? 4.080 10.741 8.503 1.00 91.88 236 GLY A CA 1
ATOM 1870 C C . GLY A 1 236 ? 5.013 10.532 7.310 1.00 91.88 236 GLY A C 1
ATOM 1871 O O . GLY A 1 236 ? 4.952 11.294 6.344 1.00 91.88 236 GLY A O 1
ATOM 1872 N N . SER A 1 237 ? 5.821 9.468 7.326 1.00 90.00 237 SER A N 1
ATOM 1873 C CA . SER A 1 237 ? 6.716 9.134 6.214 1.00 90.00 237 SER A CA 1
ATOM 1874 C C . SER A 1 237 ? 5.937 8.793 4.944 1.00 90.00 237 SER A C 1
ATOM 1876 O O . SER A 1 237 ? 6.273 9.300 3.878 1.00 90.00 237 SER A O 1
ATOM 1878 N N . SER A 1 238 ? 4.842 8.033 5.049 1.00 86.75 238 SER A N 1
ATOM 1879 C CA . SER A 1 238 ? 4.000 7.662 3.901 1.00 86.75 238 SER A CA 1
ATOM 1880 C C . SER A 1 238 ? 3.348 8.879 3.229 1.00 86.75 238 SER A C 1
ATOM 1882 O O . SER A 1 238 ? 3.311 8.970 1.997 1.00 86.75 238 SER A O 1
ATOM 1884 N N . LEU A 1 239 ? 2.864 9.842 4.022 1.00 88.06 239 LEU A N 1
ATOM 1885 C CA . LEU A 1 239 ? 2.301 11.096 3.514 1.00 88.06 239 LEU A CA 1
ATOM 1886 C C . LEU A 1 239 ? 3.377 11.979 2.878 1.00 88.06 239 LEU A C 1
ATOM 1888 O O . LEU A 1 239 ? 3.168 12.510 1.787 1.00 88.06 239 LEU A O 1
ATOM 1892 N N . PHE A 1 240 ? 4.543 12.088 3.519 1.00 89.00 240 PHE A N 1
ATOM 1893 C CA . PHE A 1 240 ? 5.671 12.850 2.991 1.00 89.00 240 PHE A CA 1
ATOM 1894 C C . PHE A 1 240 ? 6.172 12.278 1.659 1.00 89.00 240 PHE A C 1
ATOM 1896 O O . PHE A 1 240 ? 6.329 13.022 0.691 1.00 89.00 240 PHE A O 1
ATOM 1903 N N . SER A 1 241 ? 6.349 10.957 1.569 1.00 86.31 241 SER A N 1
ATOM 1904 C CA . SER A 1 241 ? 6.746 10.278 0.332 1.00 86.31 241 SER A CA 1
ATOM 1905 C C . SER A 1 241 ? 5.728 10.488 -0.789 1.00 86.31 241 SER A C 1
ATOM 1907 O O . SER A 1 241 ? 6.117 10.766 -1.923 1.00 86.31 241 SER A O 1
ATOM 1909 N N . SER A 1 242 ? 4.431 10.414 -0.478 1.00 82.75 242 SER A N 1
ATOM 1910 C CA . SER A 1 242 ? 3.360 10.630 -1.461 1.00 82.75 242 SER A CA 1
ATOM 1911 C C . SER A 1 242 ? 3.325 12.080 -1.958 1.00 82.75 242 SER A C 1
ATOM 1913 O O . SER A 1 242 ? 3.224 12.329 -3.161 1.00 82.75 242 SER A O 1
ATOM 1915 N N . TRP A 1 243 ? 3.474 13.046 -1.047 1.00 85.44 243 TRP A N 1
ATOM 1916 C CA . TRP A 1 243 ? 3.554 14.468 -1.379 1.00 85.44 243 TRP A CA 1
ATOM 1917 C C . TRP A 1 243 ? 4.773 14.779 -2.258 1.00 85.44 243 TRP A C 1
ATOM 1919 O O . TRP A 1 243 ? 4.638 15.414 -3.309 1.00 85.44 243 TRP A O 1
ATOM 1929 N N . TRP A 1 244 ? 5.948 14.260 -1.895 1.00 83.88 244 TRP A N 1
ATOM 1930 C CA . TRP A 1 244 ? 7.176 14.428 -2.670 1.00 83.88 244 TRP A CA 1
ATOM 1931 C C . TRP A 1 244 ? 7.053 13.824 -4.078 1.00 83.88 244 TRP A C 1
ATOM 1933 O O . TRP A 1 244 ? 7.344 14.501 -5.066 1.00 83.88 244 TRP A O 1
ATOM 1943 N N . ALA A 1 245 ? 6.522 12.601 -4.195 1.00 80.75 245 ALA A N 1
ATOM 1944 C CA . ALA A 1 245 ? 6.304 11.938 -5.481 1.00 80.75 245 ALA A CA 1
ATOM 1945 C C . ALA A 1 245 ? 5.324 12.706 -6.388 1.00 80.75 245 ALA A C 1
ATOM 1947 O O . ALA A 1 245 ? 5.593 12.886 -7.579 1.00 80.75 245 ALA A O 1
ATOM 1948 N N . SER A 1 246 ? 4.214 13.213 -5.833 1.00 78.06 246 SER A N 1
ATOM 1949 C CA . SER A 1 246 ? 3.258 14.033 -6.595 1.00 78.06 246 SER A CA 1
ATOM 1950 C C . SER A 1 246 ? 3.872 15.346 -7.090 1.00 78.06 246 SER A C 1
ATOM 1952 O O . SER A 1 246 ? 3.634 15.745 -8.231 1.00 78.06 246 SER A O 1
ATOM 1954 N N . SER A 1 247 ? 4.725 15.974 -6.275 1.00 78.69 247 SER A N 1
ATOM 1955 C CA . SER A 1 247 ? 5.387 17.236 -6.612 1.00 78.69 247 SER A CA 1
ATOM 1956 C C . SER A 1 247 ? 6.370 17.047 -7.770 1.00 78.69 247 SER A C 1
ATOM 1958 O O . SER A 1 247 ? 6.322 17.790 -8.749 1.00 78.69 247 SER A O 1
ATOM 1960 N N . VAL A 1 248 ? 7.197 15.996 -7.725 1.00 79.88 248 VAL A N 1
ATOM 1961 C CA . VAL A 1 248 ? 8.137 15.655 -8.810 1.00 79.88 248 VAL A CA 1
ATOM 1962 C C . VAL A 1 248 ? 7.395 15.305 -10.104 1.00 79.88 248 VAL A C 1
ATOM 1964 O O . VAL A 1 248 ? 7.759 15.795 -11.175 1.00 79.88 248 VAL A O 1
ATOM 1967 N N . SER A 1 249 ? 6.329 14.501 -10.019 1.00 77.75 249 SER A N 1
ATOM 1968 C CA . SER A 1 249 ? 5.524 14.133 -11.192 1.00 77.75 249 SER A CA 1
ATOM 1969 C C . SER A 1 249 ? 4.853 15.351 -11.838 1.00 77.75 249 SER A C 1
ATOM 1971 O O . SER A 1 249 ? 4.803 15.444 -13.067 1.00 77.75 249 SER A O 1
ATOM 1973 N N . CYS A 1 250 ? 4.360 16.295 -11.030 1.00 74.81 250 CYS A N 1
ATOM 1974 C CA . CYS A 1 250 ? 3.748 17.532 -11.509 1.00 74.81 250 CYS A CA 1
ATOM 1975 C C . CYS A 1 250 ? 4.773 18.429 -12.220 1.00 74.81 250 CYS A C 1
ATOM 1977 O O . CYS A 1 250 ? 4.532 18.856 -13.348 1.00 74.81 250 CYS A O 1
ATOM 1979 N N . CYS A 1 251 ? 5.954 18.630 -11.624 1.00 74.38 251 CYS A N 1
ATOM 1980 C CA . CYS A 1 251 ? 7.037 19.399 -12.239 1.00 74.38 251 CYS A CA 1
ATOM 1981 C C . CYS A 1 251 ? 7.481 18.808 -13.586 1.00 74.38 251 CYS A C 1
ATOM 1983 O O . CYS A 1 251 ? 7.698 19.548 -14.544 1.00 74.38 251 CYS A O 1
ATOM 1985 N N . PHE A 1 252 ? 7.568 17.478 -13.693 1.00 74.38 252 PHE A N 1
ATOM 1986 C CA . PHE A 1 252 ? 7.946 16.807 -14.939 1.00 74.38 252 PHE A CA 1
ATOM 1987 C C . PHE A 1 252 ? 6.866 16.935 -16.029 1.00 74.38 252 PHE A C 1
ATOM 1989 O O . PHE A 1 252 ? 7.186 17.164 -17.199 1.00 74.38 252 PHE A O 1
ATOM 1996 N N . CYS A 1 253 ? 5.582 16.851 -15.658 1.00 71.94 253 CYS A N 1
ATOM 1997 C CA . CYS A 1 253 ? 4.474 17.102 -16.584 1.00 71.94 253 CYS A CA 1
ATOM 1998 C C . CYS A 1 253 ? 4.439 18.562 -17.050 1.00 71.94 253 CYS A C 1
ATOM 2000 O O . CYS A 1 253 ? 4.264 18.808 -18.240 1.00 71.94 253 CYS A O 1
ATOM 2002 N N . ALA A 1 254 ? 4.658 19.519 -16.144 1.00 71.62 254 ALA A N 1
ATOM 2003 C CA . ALA A 1 254 ? 4.714 20.939 -16.478 1.00 71.62 254 ALA A CA 1
ATOM 2004 C C . ALA A 1 254 ? 5.889 21.257 -17.417 1.00 71.62 254 ALA A C 1
ATOM 2006 O O . ALA A 1 254 ? 5.697 21.934 -18.421 1.00 71.62 254 ALA A O 1
ATOM 2007 N N . ALA A 1 255 ? 7.080 20.710 -17.155 1.00 74.00 255 ALA A N 1
ATOM 2008 C CA . ALA A 1 255 ? 8.243 20.875 -18.028 1.00 74.00 255 ALA A CA 1
ATOM 2009 C C . ALA A 1 255 ? 8.007 20.283 -19.429 1.00 74.00 255 ALA A C 1
ATOM 2011 O O . ALA A 1 255 ? 8.323 20.921 -20.430 1.00 74.00 255 ALA A O 1
ATOM 2012 N N . THR A 1 256 ? 7.393 19.096 -19.509 1.00 72.50 256 THR A N 1
ATOM 2013 C CA . THR A 1 256 ? 7.047 18.458 -20.791 1.00 72.50 256 THR A CA 1
ATOM 2014 C C . THR A 1 256 ? 5.987 19.262 -21.549 1.00 72.50 256 THR A C 1
ATOM 2016 O O . THR A 1 256 ? 6.116 19.465 -22.752 1.00 72.50 256 THR A O 1
ATOM 2019 N N . ALA A 1 257 ? 4.958 19.765 -20.861 1.00 73.75 257 ALA A N 1
ATOM 2020 C CA . ALA A 1 257 ? 3.918 20.594 -21.466 1.00 73.75 257 ALA A CA 1
ATOM 2021 C C . ALA A 1 257 ? 4.465 21.939 -21.971 1.00 73.75 257 ALA A C 1
ATOM 2023 O O . ALA A 1 257 ? 4.072 22.385 -23.043 1.00 73.75 257 ALA A O 1
ATOM 2024 N N . LEU A 1 258 ? 5.396 22.558 -21.238 1.00 72.62 258 LEU A N 1
ATOM 2025 C CA . LEU A 1 258 ? 6.065 23.793 -21.658 1.00 72.62 258 LEU A CA 1
ATOM 2026 C C . LEU A 1 258 ? 6.994 23.571 -22.856 1.00 72.62 258 LEU A C 1
ATOM 2028 O O . LEU A 1 258 ? 7.002 24.398 -23.761 1.00 72.62 258 LEU A O 1
ATOM 2032 N N . LEU A 1 259 ? 7.724 22.451 -22.902 1.00 70.00 259 LEU A N 1
ATOM 2033 C CA . LEU A 1 259 ? 8.543 22.081 -24.062 1.00 70.00 259 LEU A CA 1
ATOM 2034 C C . L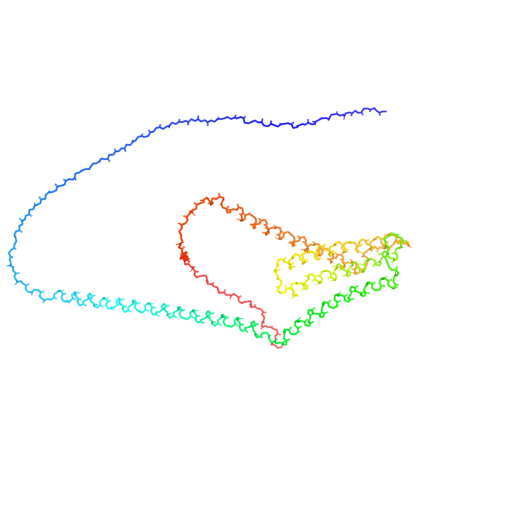EU A 1 259 ? 7.676 21.847 -25.308 1.00 70.00 259 LEU A C 1
ATOM 2036 O O . LEU A 1 259 ? 7.958 22.417 -26.357 1.00 70.00 259 LEU A O 1
ATOM 2040 N N . LEU A 1 260 ? 6.565 21.113 -25.181 1.00 69.38 260 LEU A N 1
ATOM 2041 C CA . LEU A 1 260 ? 5.610 20.907 -26.280 1.00 69.38 260 LEU A CA 1
ATOM 2042 C C . LEU A 1 260 ? 4.887 22.198 -26.703 1.00 69.38 260 LEU A C 1
ATOM 2044 O O . LEU A 1 260 ? 4.507 22.329 -27.861 1.00 69.38 260 LEU A O 1
ATOM 2048 N N . ALA A 1 261 ? 4.698 23.150 -25.785 1.00 69.75 261 ALA A N 1
ATOM 2049 C CA . ALA A 1 261 ? 4.137 24.468 -26.085 1.00 69.75 261 ALA A CA 1
ATOM 2050 C C . ALA A 1 261 ? 5.168 25.445 -26.681 1.00 69.75 261 ALA A C 1
ATOM 2052 O O . ALA A 1 261 ? 4.777 26.459 -27.257 1.00 69.75 261 ALA A O 1
ATOM 2053 N N . SER A 1 262 ? 6.467 25.160 -26.531 1.00 67.44 262 SER A N 1
ATOM 2054 C CA . SER A 1 262 ? 7.556 25.948 -27.121 1.00 67.44 262 SER A CA 1
ATOM 2055 C C . SER A 1 262 ? 7.873 25.568 -28.568 1.00 67.44 262 SER A C 1
ATOM 2057 O O . SER A 1 262 ? 8.606 26.300 -29.231 1.00 67.44 262 SER A O 1
ATOM 2059 N N . GLU A 1 263 ? 7.283 24.482 -29.079 1.00 60.59 263 GLU A N 1
ATOM 2060 C CA . GLU A 1 263 ? 7.297 24.187 -30.510 1.00 60.59 263 GLU A CA 1
ATOM 2061 C C . GLU A 1 263 ? 6.535 25.301 -31.254 1.00 60.59 263 GLU A C 1
ATOM 2063 O O . GLU A 1 263 ? 5.346 25.523 -30.992 1.00 60.59 263 GLU A O 1
ATOM 2068 N N . PRO A 1 264 ? 7.189 26.057 -32.153 1.00 57.41 264 PRO A N 1
ATOM 2069 C CA . PRO A 1 264 ? 6.558 27.195 -32.797 1.00 57.41 264 PRO A CA 1
ATOM 2070 C C . PRO A 1 264 ? 5.387 26.744 -33.678 1.00 57.41 264 PRO A C 1
ATOM 2072 O O . PRO A 1 264 ? 5.517 25.863 -34.528 1.00 57.41 264 PRO A O 1
ATOM 2075 N N . LEU A 1 265 ? 4.245 27.422 -33.517 1.00 52.47 265 LEU A N 1
ATOM 2076 C CA . LEU A 1 265 ? 3.033 27.357 -34.347 1.00 52.47 265 LEU A CA 1
ATOM 2077 C C . LEU A 1 265 ? 3.288 27.889 -35.777 1.00 52.47 265 LEU A C 1
ATOM 2079 O O . LEU A 1 265 ? 2.524 28.700 -36.292 1.00 52.47 265 LEU A O 1
ATOM 2083 N N . TRP A 1 266 ? 4.393 27.516 -36.421 1.00 53.53 266 TRP A N 1
ATOM 2084 C CA . TRP A 1 266 ? 4.685 27.859 -37.812 1.00 53.53 266 TRP A CA 1
ATOM 2085 C C . TRP A 1 266 ? 5.099 26.599 -38.577 1.00 53.53 266 TRP A C 1
ATOM 2087 O O . TRP A 1 266 ? 6.217 26.463 -39.059 1.00 53.53 266 TRP A O 1
ATOM 2097 N N . SER A 1 267 ? 4.161 25.670 -38.743 1.00 51.59 267 SER A N 1
ATOM 2098 C CA . SER A 1 267 ? 4.187 24.790 -39.915 1.00 51.59 267 SER A CA 1
ATOM 2099 C C . SER A 1 267 ? 2.966 25.039 -40.805 1.00 51.59 267 SER A C 1
ATOM 2101 O O . SER A 1 267 ? 2.063 24.208 -40.886 1.00 51.59 267 SER A O 1
ATOM 2103 N N . PRO A 1 268 ? 2.897 26.181 -41.518 1.00 52.03 268 PRO A N 1
ATOM 2104 C CA . PRO A 1 268 ? 2.086 26.244 -42.713 1.00 52.03 268 PRO A CA 1
ATOM 2105 C C . PRO A 1 268 ? 2.868 25.585 -43.861 1.00 52.03 268 PRO A C 1
ATOM 2107 O O . PRO A 1 268 ? 3.942 26.042 -44.231 1.00 52.03 268 PRO A O 1
ATOM 2110 N N . PHE A 1 269 ? 2.306 24.505 -44.404 1.00 49.03 269 PHE A N 1
ATOM 2111 C CA . PHE A 1 269 ? 2.444 24.062 -45.798 1.00 49.03 269 PHE A CA 1
ATOM 2112 C C . PHE A 1 269 ? 3.845 24.102 -46.448 1.00 49.03 269 PHE A C 1
ATOM 2114 O O . PHE A 1 269 ? 4.279 25.123 -46.973 1.00 49.03 269 PHE A O 1
ATOM 2121 N N . THR A 1 270 ? 4.455 22.927 -46.629 1.00 42.12 270 THR A N 1
ATOM 2122 C CA . THR A 1 270 ? 5.264 22.659 -47.833 1.00 42.12 270 THR A CA 1
ATOM 2123 C C . THR A 1 270 ? 4.700 21.423 -48.545 1.00 42.12 270 THR A C 1
ATOM 2125 O O . THR A 1 270 ? 4.652 20.344 -47.953 1.00 42.12 270 THR A O 1
ATOM 2128 N N . PRO A 1 271 ? 4.189 21.548 -49.785 1.00 49.31 271 PRO A N 1
ATOM 2129 C CA . PRO A 1 271 ? 3.780 20.399 -50.577 1.00 49.31 271 PRO A CA 1
ATOM 2130 C C . PRO A 1 271 ? 5.007 19.744 -51.232 1.00 49.31 271 PRO A C 1
ATOM 2132 O O . PRO A 1 271 ? 5.886 20.431 -51.737 1.00 49.31 271 PRO A O 1
ATOM 2135 N N . HIS A 1 272 ? 5.017 18.408 -51.232 1.00 49.62 272 HIS A N 1
ATOM 2136 C CA . HIS A 1 272 ? 5.771 17.501 -52.110 1.00 49.62 272 HIS A CA 1
ATOM 2137 C C . HIS A 1 272 ? 7.235 17.843 -52.466 1.00 49.62 272 HIS A C 1
ATOM 2139 O O . HIS A 1 272 ? 7.517 18.555 -53.423 1.00 49.62 272 HIS A O 1
ATOM 2145 N N . SER A 1 273 ? 8.178 17.118 -51.862 1.00 39.53 273 SER A N 1
ATOM 2146 C CA . SER A 1 273 ? 9.080 16.229 -52.617 1.00 39.53 273 SER A CA 1
ATOM 2147 C C . SER A 1 273 ? 9.827 15.306 -51.655 1.00 39.53 273 SER A C 1
ATOM 2149 O O . SER A 1 273 ? 10.386 15.727 -50.647 1.00 39.53 273 SER A O 1
ATOM 2151 N N . ALA A 1 274 ? 9.772 14.008 -51.942 1.00 51.06 274 ALA A N 1
ATOM 2152 C CA . ALA A 1 274 ? 10.472 12.984 -51.190 1.00 51.06 274 ALA A CA 1
ATOM 2153 C C . ALA A 1 274 ? 11.986 13.112 -51.416 1.00 51.06 274 ALA A C 1
ATOM 2155 O O . ALA A 1 274 ? 12.452 13.003 -52.546 1.00 51.06 274 ALA A O 1
ATOM 2156 N N . SER A 1 275 ? 12.748 13.323 -50.344 1.00 46.75 275 SER A N 1
ATOM 2157 C CA . SER A 1 275 ? 14.182 13.015 -50.250 1.00 46.75 275 SER A CA 1
ATOM 2158 C C . SER A 1 275 ? 14.496 12.650 -48.791 1.00 46.75 275 SER A C 1
ATOM 2160 O O . SER A 1 275 ? 14.060 13.381 -47.900 1.00 46.75 275 SER A O 1
ATOM 2162 N N . PRO A 1 276 ? 15.202 11.544 -48.498 1.00 52.34 276 PRO A N 1
ATOM 2163 C CA . PRO A 1 276 ? 15.551 11.179 -47.125 1.00 52.34 276 PRO A CA 1
ATOM 2164 C C . PRO A 1 276 ? 16.679 12.078 -46.573 1.00 52.34 276 PRO A C 1
ATOM 2166 O O . PRO A 1 276 ? 17.600 12.415 -47.320 1.00 52.34 276 PRO A O 1
ATOM 2169 N N . PRO A 1 277 ? 16.655 12.459 -45.280 1.00 47.44 277 PRO A N 1
ATOM 2170 C CA . PRO A 1 277 ? 17.679 13.319 -44.699 1.00 47.44 277 PRO A CA 1
ATOM 2171 C C . PRO A 1 277 ? 18.957 12.534 -44.379 1.00 47.44 277 PRO A C 1
ATOM 2173 O O . PRO A 1 277 ? 18.990 11.685 -43.489 1.00 47.44 277 PRO A O 1
ATOM 2176 N N . SER A 1 278 ? 20.035 12.867 -45.085 1.00 44.97 278 SER A N 1
ATOM 2177 C CA . SER A 1 278 ? 21.411 12.603 -44.671 1.00 44.97 278 SER A CA 1
ATOM 2178 C C . SER A 1 278 ? 21.753 13.425 -43.423 1.00 44.97 278 SER A C 1
ATOM 2180 O O . SER A 1 278 ? 21.496 14.628 -43.365 1.00 44.97 278 SER A O 1
ATOM 2182 N N . CYS A 1 279 ? 22.306 12.743 -42.422 1.00 45.34 279 CYS A N 1
ATOM 2183 C CA . CYS A 1 279 ? 22.662 13.248 -41.103 1.00 45.34 279 CYS A CA 1
ATOM 2184 C C . CYS A 1 279 ? 23.543 14.510 -41.127 1.00 45.34 279 CYS A C 1
ATOM 2186 O O . CYS A 1 279 ? 24.475 14.632 -41.920 1.00 45.34 279 CYS A O 1
ATOM 2188 N N . TRP A 1 280 ? 23.266 15.414 -40.188 1.00 48.66 280 TRP A N 1
ATOM 2189 C CA . TRP A 1 280 ? 24.096 16.572 -39.860 1.00 48.66 280 TRP A CA 1
ATOM 2190 C C . TRP A 1 280 ? 25.431 16.141 -39.217 1.00 48.66 280 TRP A C 1
ATOM 2192 O O . TRP A 1 280 ? 25.445 15.145 -38.487 1.00 48.66 280 TRP A O 1
ATOM 2202 N N . PRO A 1 281 ? 26.538 16.888 -39.401 1.00 46.81 281 PRO A N 1
ATOM 2203 C CA . PRO A 1 281 ? 27.792 16.638 -38.693 1.00 46.81 281 PRO A CA 1
ATOM 2204 C C . PRO A 1 281 ? 27.718 17.148 -37.245 1.00 46.81 281 PRO A C 1
ATOM 2206 O O . PRO A 1 281 ? 27.334 18.292 -36.998 1.00 46.81 281 PRO A O 1
ATOM 2209 N N . LEU A 1 282 ? 28.125 16.313 -36.289 1.00 51.97 282 LEU A N 1
ATOM 2210 C CA . LEU A 1 282 ? 28.362 16.705 -34.896 1.00 51.97 282 LEU A CA 1
ATOM 2211 C C . LEU A 1 282 ? 29.681 17.505 -34.767 1.00 51.97 282 LEU A C 1
ATOM 2213 O O . LEU A 1 282 ? 30.638 17.206 -35.484 1.00 51.97 282 LEU A O 1
ATOM 2217 N N . PRO A 1 283 ? 29.777 18.483 -33.844 1.00 56.50 283 PRO A N 1
ATOM 2218 C CA . PRO A 1 283 ? 31.030 19.173 -33.523 1.00 56.50 283 PRO A CA 1
ATOM 2219 C C . PRO A 1 283 ? 32.001 18.274 -32.722 1.00 56.50 283 PRO A C 1
ATOM 2221 O O . PRO A 1 283 ? 31.550 17.381 -32.000 1.00 56.50 283 PRO A O 1
ATOM 2224 N N . PRO A 1 284 ? 33.329 18.499 -32.801 1.00 52.62 284 PRO A N 1
ATOM 2225 C CA . PRO A 1 284 ? 34.311 17.661 -32.117 1.00 52.62 284 PRO A CA 1
ATOM 2226 C C . PRO A 1 284 ? 34.277 17.864 -30.595 1.00 52.62 284 PRO A C 1
ATOM 2228 O O . PRO A 1 284 ? 34.397 18.982 -30.094 1.00 52.62 284 PRO A O 1
ATOM 2231 N N . ALA A 1 285 ? 34.155 16.758 -29.860 1.00 43.16 285 ALA A N 1
ATOM 2232 C CA . ALA A 1 285 ? 34.321 16.718 -28.414 1.00 43.16 285 ALA A CA 1
ATOM 2233 C C . ALA A 1 285 ? 35.807 16.866 -28.040 1.00 43.16 285 ALA A C 1
ATOM 2235 O O . ALA A 1 285 ? 36.673 16.158 -28.553 1.00 43.16 285 ALA A O 1
ATOM 2236 N N . SER A 1 286 ? 36.096 17.781 -27.119 1.00 49.34 286 SER A N 1
ATOM 2237 C CA . SER A 1 286 ? 37.379 17.897 -26.430 1.00 49.34 286 SER A CA 1
ATOM 2238 C C . SER A 1 286 ? 37.592 16.720 -25.458 1.00 49.34 286 SER A C 1
ATOM 2240 O O . SER A 1 286 ? 36.629 16.233 -24.860 1.00 49.34 286 SER A O 1
ATOM 2242 N N . PRO A 1 287 ? 38.836 16.247 -25.244 1.00 48.59 287 PRO A N 1
ATOM 2243 C CA . PRO A 1 287 ? 39.097 15.165 -24.304 1.00 48.59 287 PRO A CA 1
ATOM 2244 C C . PRO A 1 287 ? 39.097 15.696 -22.864 1.00 48.59 287 PRO A C 1
ATOM 2246 O O . PRO A 1 287 ? 40.061 16.309 -22.405 1.00 48.59 287 PRO A O 1
ATOM 2249 N N . VAL A 1 288 ? 38.020 15.432 -22.123 1.00 46.97 288 VAL A N 1
ATOM 2250 C CA . VAL A 1 288 ? 38.018 15.526 -20.658 1.00 46.97 288 VAL A CA 1
ATOM 2251 C C . VAL A 1 288 ? 38.669 14.264 -20.093 1.00 46.97 288 VAL A C 1
ATOM 2253 O O . VAL A 1 288 ? 38.165 13.152 -20.233 1.00 46.97 288 VAL A O 1
ATOM 2256 N N . SER A 1 289 ? 39.816 14.458 -19.447 1.00 45.19 289 SER A N 1
ATOM 2257 C CA . SER A 1 289 ? 40.534 13.458 -18.660 1.00 45.19 289 SER A CA 1
ATOM 2258 C C . SER A 1 289 ? 39.684 13.006 -17.464 1.00 45.19 289 SER A C 1
ATOM 2260 O O . SER A 1 289 ? 39.579 13.712 -16.463 1.00 45.19 289 SER A O 1
ATOM 2262 N N . LEU A 1 290 ? 39.073 11.821 -17.551 1.00 41.69 290 LEU A N 1
ATOM 2263 C CA . LEU A 1 290 ? 38.442 11.145 -16.414 1.00 41.69 290 LEU A CA 1
ATOM 2264 C C . LEU A 1 290 ? 39.476 10.280 -15.686 1.00 41.69 290 LEU A C 1
ATOM 2266 O O . LEU A 1 290 ? 39.531 9.060 -15.832 1.00 41.69 290 LEU A O 1
ATOM 2270 N N . ARG A 1 291 ? 40.292 10.926 -14.849 1.00 41.69 291 ARG A N 1
ATOM 2271 C CA . ARG A 1 291 ? 40.977 10.253 -13.742 1.00 41.69 291 ARG A CA 1
ATOM 2272 C C . ARG A 1 291 ? 39.928 9.996 -12.654 1.00 41.69 291 ARG A C 1
ATOM 2274 O O . ARG A 1 291 ? 39.516 10.930 -11.975 1.00 41.69 291 ARG A O 1
ATOM 2281 N N . LYS A 1 292 ? 39.465 8.752 -12.500 1.00 42.66 292 LYS A N 1
ATOM 2282 C CA . LYS A 1 292 ? 38.658 8.347 -11.335 1.00 42.66 292 LYS A CA 1
ATOM 2283 C C . LYS A 1 292 ? 39.539 8.435 -10.075 1.00 42.66 292 LYS A C 1
ATOM 2285 O O . LYS A 1 292 ? 40.590 7.795 -10.069 1.00 42.66 292 LYS A O 1
ATOM 2290 N N . PRO A 1 293 ? 39.161 9.169 -9.016 1.00 42.69 293 PRO A N 1
ATOM 2291 C CA . PRO A 1 293 ? 39.763 8.972 -7.706 1.00 42.69 293 PRO A CA 1
ATOM 2292 C C . PRO A 1 293 ? 39.135 7.727 -7.067 1.00 42.69 293 PRO A C 1
ATOM 2294 O O . PRO A 1 293 ? 37.934 7.678 -6.811 1.00 42.69 293 PRO A O 1
ATOM 2297 N N . THR A 1 294 ? 39.943 6.698 -6.837 1.00 51.16 294 THR A N 1
ATOM 2298 C CA . THR A 1 294 ? 39.604 5.602 -5.923 1.00 51.16 294 THR A CA 1
ATOM 2299 C C . THR A 1 294 ? 39.558 6.144 -4.490 1.00 51.16 294 THR A C 1
ATOM 2301 O O . THR A 1 294 ? 40.514 6.817 -4.091 1.00 51.16 294 THR A O 1
ATOM 2304 N N . PRO A 1 295 ? 38.517 5.867 -3.690 1.00 43.16 295 PRO A N 1
ATOM 2305 C CA . PRO A 1 295 ? 38.564 6.152 -2.264 1.00 43.16 295 PRO A CA 1
ATOM 2306 C C . PRO A 1 295 ? 39.559 5.202 -1.580 1.00 43.16 295 PRO A C 1
ATOM 2308 O O . PRO A 1 295 ? 39.384 3.988 -1.554 1.00 43.16 295 PRO A O 1
ATOM 2311 N N . VAL A 1 296 ? 40.633 5.785 -1.052 1.00 51.06 296 VAL A N 1
ATOM 2312 C CA . VAL A 1 296 ? 41.616 5.141 -0.174 1.00 51.06 296 VAL A CA 1
ATOM 2313 C C . VAL A 1 296 ? 41.023 5.120 1.235 1.00 51.06 296 VAL A C 1
ATOM 2315 O O . VAL A 1 296 ? 41.129 6.121 1.935 1.00 51.06 296 VAL A O 1
ATOM 2318 N N . TRP A 1 297 ? 40.348 4.035 1.629 1.00 51.66 297 TRP A N 1
ATOM 2319 C CA . TRP A 1 297 ? 40.101 3.725 3.054 1.00 51.66 297 TRP A CA 1
ATOM 2320 C C . TRP A 1 297 ? 39.702 2.269 3.374 1.00 51.66 297 TRP A C 1
ATOM 2322 O O . TRP A 1 297 ? 39.416 1.983 4.530 1.00 51.66 297 TRP A O 1
ATOM 2332 N N . GLU A 1 298 ? 39.724 1.316 2.435 1.00 44.44 298 GLU A N 1
ATOM 2333 C CA . GLU A 1 298 ? 39.168 -0.031 2.695 1.00 44.44 298 GLU A CA 1
ATOM 2334 C C . GLU A 1 298 ? 40.184 -1.195 2.698 1.00 44.44 298 GLU A C 1
ATOM 2336 O O . GLU A 1 298 ? 39.852 -2.302 2.287 1.00 44.44 298 GLU A O 1
ATOM 2341 N N . LEU A 1 299 ? 41.428 -0.993 3.163 1.00 45.09 299 LEU A N 1
ATOM 2342 C CA . LEU A 1 299 ? 42.433 -2.079 3.210 1.00 45.09 299 LEU A CA 1
ATOM 2343 C C . LEU A 1 299 ? 43.346 -2.113 4.456 1.00 45.09 299 LEU A C 1
ATOM 2345 O O . LEU A 1 299 ? 44.510 -2.488 4.345 1.00 45.09 299 LEU A O 1
ATOM 2349 N N . GLU A 1 300 ? 42.845 -1.801 5.659 1.00 48.28 300 GLU A N 1
ATOM 2350 C CA . GLU A 1 300 ? 43.700 -1.838 6.868 1.00 48.28 300 GLU A CA 1
ATOM 2351 C C . GLU A 1 300 ? 43.013 -2.315 8.168 1.00 48.28 300 GLU A C 1
ATOM 2353 O O . GLU A 1 300 ? 43.257 -1.775 9.240 1.00 48.28 300 GLU A O 1
ATOM 2358 N N . VAL A 1 301 ? 42.161 -3.355 8.110 1.00 51.88 301 VAL A N 1
ATOM 2359 C CA . VAL A 1 301 ? 41.594 -3.997 9.332 1.00 51.88 301 VAL A CA 1
ATOM 2360 C C . VAL A 1 301 ? 41.801 -5.523 9.410 1.00 51.88 301 VAL A C 1
ATOM 2362 O O . VAL A 1 301 ? 41.486 -6.140 10.418 1.00 51.88 301 VAL A O 1
ATOM 2365 N N . PHE A 1 302 ? 42.445 -6.162 8.429 1.00 46.94 302 PHE A N 1
ATOM 2366 C CA . PHE A 1 302 ? 42.809 -7.586 8.538 1.00 46.94 302 PHE A CA 1
ATOM 2367 C C . PHE A 1 302 ? 44.287 -7.832 8.230 1.00 46.94 302 PHE A C 1
ATOM 2369 O O . PHE A 1 302 ? 44.632 -8.492 7.250 1.00 46.94 302 PHE A O 1
ATOM 2376 N N . ARG A 1 303 ? 45.173 -7.305 9.085 1.00 47.81 303 ARG A N 1
ATOM 2377 C CA . ARG A 1 303 ? 46.518 -7.865 9.284 1.00 47.81 303 ARG A CA 1
ATOM 2378 C C . ARG A 1 303 ? 47.124 -7.420 10.622 1.00 47.81 303 ARG A C 1
ATOM 2380 O O . ARG A 1 303 ? 47.779 -6.384 10.673 1.00 47.81 303 ARG A O 1
ATOM 2387 N N . ASN A 1 304 ? 46.889 -8.246 11.643 1.00 42.47 304 ASN A N 1
ATOM 2388 C CA . ASN A 1 304 ? 47.698 -8.559 12.839 1.00 42.47 304 ASN A CA 1
ATOM 2389 C C . ASN A 1 304 ? 46.818 -8.734 14.072 1.00 42.47 304 ASN A C 1
ATOM 2391 O O . ASN A 1 304 ? 46.228 -7.732 14.524 1.00 42.47 304 ASN A O 1
#